Protein AF-A0A7W0U7D9-F1 (afdb_monomer)

pLDDT: mean 80.06, std 26.25, range [23.62, 98.19]

Structure (mmCIF, N/CA/C/O backbone):
data_AF-A0A7W0U7D9-F1
#
_entry.id   AF-A0A7W0U7D9-F1
#
loop_
_atom_site.group_PDB
_atom_site.id
_atom_site.type_symbol
_atom_site.label_atom_id
_atom_site.label_alt_id
_atom_site.label_comp_id
_atom_site.label_asym_id
_atom_site.label_entity_id
_atom_site.label_seq_id
_atom_site.pdbx_PDB_ins_code
_atom_site.Cartn_x
_atom_site.Cartn_y
_atom_site.Cartn_z
_atom_site.occupancy
_atom_site.B_iso_or_equiv
_atom_site.auth_seq_id
_atom_site.auth_comp_id
_atom_site.auth_asym_id
_atom_site.auth_atom_id
_atom_site.pdbx_PDB_model_num
ATOM 1 N N . MET A 1 1 ? 21.669 3.952 -55.237 1.00 59.50 1 MET A N 1
ATOM 2 C CA . MET A 1 1 ? 22.138 3.080 -54.133 1.00 59.50 1 MET A CA 1
ATOM 3 C C . MET A 1 1 ? 23.006 3.835 -53.130 1.00 59.50 1 MET A C 1
ATOM 5 O O . MET A 1 1 ? 22.648 3.795 -51.963 1.00 59.50 1 MET A O 1
ATOM 9 N N . LEU A 1 2 ? 24.056 4.565 -53.545 1.00 63.31 2 LEU A N 1
ATOM 10 C CA . LEU A 1 2 ? 24.908 5.354 -52.629 1.00 63.31 2 LEU A CA 1
ATOM 11 C C . LEU A 1 2 ? 24.132 6.373 -51.773 1.00 63.31 2 LEU A C 1
ATOM 13 O O . LEU A 1 2 ? 24.237 6.327 -50.556 1.00 63.31 2 LEU A O 1
ATOM 17 N N . GLU A 1 3 ? 23.252 7.183 -52.368 1.00 68.69 3 GLU A N 1
ATOM 18 C CA . GLU A 1 3 ? 22.474 8.180 -51.605 1.00 68.69 3 GLU A CA 1
ATOM 19 C C . GLU A 1 3 ? 21.541 7.571 -50.538 1.00 68.69 3 GLU A C 1
ATOM 21 O O . GLU A 1 3 ? 21.299 8.178 -49.498 1.00 68.69 3 GLU A O 1
ATOM 26 N N . ALA A 1 4 ? 20.993 6.374 -50.780 1.00 68.88 4 ALA A N 1
ATOM 27 C CA . ALA A 1 4 ? 20.110 5.699 -49.825 1.00 68.88 4 ALA A CA 1
ATOM 28 C C . ALA A 1 4 ? 20.900 5.117 -48.643 1.00 68.88 4 ALA A C 1
ATOM 30 O O . ALA A 1 4 ? 20.444 5.189 -47.503 1.00 68.88 4 ALA A O 1
ATOM 31 N N . TRP A 1 5 ? 22.099 4.592 -48.913 1.00 68.75 5 TRP A N 1
ATOM 32 C CA . TRP A 1 5 ? 23.017 4.108 -47.886 1.00 68.75 5 TRP A CA 1
ATOM 33 C C . TRP A 1 5 ? 23.584 5.260 -47.049 1.00 68.75 5 TRP A C 1
ATOM 35 O O . TRP A 1 5 ? 23.565 5.175 -45.828 1.00 68.75 5 TRP A O 1
ATOM 45 N N . GLU A 1 6 ? 23.986 6.371 -47.672 1.00 69.56 6 GLU A N 1
ATOM 46 C CA . GLU A 1 6 ? 24.487 7.560 -46.966 1.00 69.56 6 GLU A CA 1
ATOM 47 C C . GLU A 1 6 ? 23.418 8.194 -46.069 1.00 69.56 6 GLU A C 1
ATOM 49 O O . GLU A 1 6 ? 23.704 8.550 -44.926 1.00 69.56 6 GLU A O 1
ATOM 54 N N . ARG A 1 7 ? 22.163 8.281 -46.537 1.00 70.94 7 ARG A N 1
ATOM 55 C CA . ARG A 1 7 ? 21.044 8.776 -45.716 1.00 70.94 7 ARG A CA 1
ATOM 56 C C . ARG A 1 7 ? 20.741 7.856 -44.537 1.00 70.94 7 ARG A C 1
ATOM 58 O O . ARG A 1 7 ? 20.525 8.349 -43.433 1.00 70.94 7 ARG A O 1
ATOM 65 N N . PHE A 1 8 ? 20.732 6.539 -44.753 1.00 75.44 8 PHE A N 1
ATOM 66 C CA . PHE A 1 8 ? 20.508 5.567 -43.682 1.00 75.44 8 PHE A CA 1
ATOM 67 C C . PHE A 1 8 ? 21.651 5.575 -42.663 1.00 75.44 8 PHE A C 1
ATOM 69 O O . PHE A 1 8 ? 21.404 5.651 -41.463 1.00 75.44 8 PHE A O 1
ATOM 76 N N . HIS A 1 9 ? 22.897 5.548 -43.133 1.00 76.50 9 HIS A N 1
ATOM 77 C CA . HIS A 1 9 ? 24.079 5.553 -42.282 1.00 76.50 9 HIS A CA 1
ATOM 78 C C . HIS A 1 9 ? 24.185 6.856 -41.482 1.00 76.50 9 HIS A C 1
ATOM 80 O O . HIS A 1 9 ? 24.406 6.815 -40.275 1.00 76.50 9 HIS A O 1
ATOM 86 N N . GLY A 1 10 ? 23.925 8.002 -42.119 1.00 75.81 10 GLY A N 1
ATOM 87 C CA . GLY A 1 10 ? 23.833 9.290 -41.437 1.00 75.81 10 GLY A CA 1
ATOM 88 C C . GLY A 1 10 ? 22.775 9.278 -40.333 1.00 75.81 10 GLY A C 1
ATOM 89 O O . GLY A 1 10 ? 23.092 9.604 -39.193 1.00 75.81 10 GLY A O 1
ATOM 90 N N . ALA A 1 11 ? 21.554 8.819 -40.636 1.00 80.38 11 ALA A N 1
ATOM 91 C CA . ALA A 1 11 ? 20.473 8.726 -39.654 1.00 80.38 11 ALA A CA 1
ATOM 92 C C . ALA A 1 11 ? 20.790 7.757 -38.502 1.00 80.38 11 ALA A C 1
ATOM 94 O O . ALA A 1 11 ? 20.481 8.064 -37.356 1.00 80.38 11 ALA A O 1
ATOM 95 N N . PHE A 1 12 ? 21.428 6.619 -38.786 1.00 87.38 12 PHE A N 1
ATOM 96 C CA . PHE A 1 12 ? 21.830 5.636 -37.779 1.00 87.38 12 PHE A CA 1
ATOM 97 C C . PHE A 1 12 ? 22.892 6.199 -36.825 1.00 87.38 12 PHE A C 1
ATOM 99 O O . PHE A 1 12 ? 22.750 6.097 -35.606 1.00 87.38 12 PHE A O 1
ATOM 106 N N . VAL A 1 13 ? 23.939 6.826 -37.369 1.00 84.06 13 VAL A N 1
ATOM 107 C CA . VAL A 1 13 ? 25.081 7.329 -36.590 1.00 84.06 13 VAL A CA 1
ATOM 108 C C . VAL A 1 13 ? 24.723 8.586 -35.799 1.00 84.06 13 VAL A C 1
ATOM 110 O O . VAL A 1 13 ? 25.148 8.718 -34.653 1.00 84.06 13 VAL A O 1
ATOM 113 N N . SER A 1 14 ? 23.943 9.504 -36.380 1.00 80.25 14 SER A N 1
ATOM 114 C CA . SER A 1 14 ? 23.602 10.780 -35.740 1.00 80.25 14 SER A CA 1
ATOM 115 C C . SER A 1 14 ? 22.332 10.735 -34.887 1.00 80.25 14 SER A C 1
ATOM 117 O O . SER A 1 14 ? 21.927 11.774 -34.361 1.00 80.25 14 SER A O 1
ATOM 119 N N . ALA A 1 15 ? 21.654 9.586 -34.784 1.00 86.50 15 ALA A N 1
ATOM 120 C CA . ALA A 1 15 ? 20.439 9.474 -33.986 1.00 86.50 15 ALA A CA 1
ATOM 121 C C . ALA A 1 15 ? 20.736 9.721 -32.494 1.00 86.50 15 ALA A C 1
ATOM 123 O O . ALA A 1 15 ? 21.652 9.112 -31.941 1.00 86.50 15 ALA A O 1
ATOM 124 N N . PRO A 1 16 ? 19.934 10.556 -31.806 1.00 85.69 16 PRO A N 1
ATOM 125 C CA . PRO A 1 16 ? 20.055 10.755 -30.361 1.00 85.69 16 PRO A CA 1
ATOM 126 C C . PRO A 1 16 ? 19.523 9.561 -29.550 1.00 85.69 16 PRO A C 1
ATOM 128 O O . PRO A 1 16 ? 19.732 9.490 -28.344 1.00 85.69 16 PRO A O 1
ATOM 131 N N . VAL A 1 17 ? 18.814 8.637 -30.205 1.00 93.19 17 VAL A N 1
ATOM 132 C CA . VAL A 1 17 ? 18.296 7.393 -29.629 1.00 93.19 17 VAL A CA 1
ATOM 133 C C . VAL A 1 17 ? 19.289 6.270 -29.917 1.00 93.19 17 VAL A C 1
ATOM 135 O O . VAL A 1 17 ? 19.885 6.226 -30.996 1.00 93.19 17 VAL A O 1
ATOM 138 N N . GLY A 1 18 ? 19.463 5.352 -28.966 1.00 96.38 18 GLY A N 1
ATOM 139 C CA . GLY A 1 18 ? 20.301 4.179 -29.171 1.00 96.38 18 GLY A CA 1
ATOM 140 C C . GLY A 1 18 ? 19.728 3.303 -30.279 1.00 96.38 18 GLY A C 1
ATOM 141 O O . GLY A 1 18 ? 18.552 2.965 -30.244 1.00 96.38 18 GLY A O 1
ATOM 142 N N . MET A 1 19 ? 20.532 2.940 -31.270 1.00 96.88 19 MET A N 1
ATOM 143 C CA . MET A 1 19 ? 20.114 2.069 -32.365 1.00 96.88 19 MET A CA 1
ATOM 144 C C . MET A 1 19 ? 21.071 0.896 -32.500 1.00 96.88 19 MET A C 1
ATOM 146 O O . MET A 1 19 ? 22.282 1.065 -32.357 1.00 96.88 19 MET A O 1
ATOM 150 N N . ALA A 1 20 ? 20.529 -0.276 -32.814 1.00 96.38 20 ALA A N 1
ATOM 151 C CA . ALA A 1 20 ? 21.312 -1.461 -33.123 1.00 96.38 20 ALA A CA 1
ATOM 152 C C . ALA A 1 20 ? 20.712 -2.264 -34.272 1.00 96.38 20 ALA A C 1
ATOM 154 O O . ALA A 1 20 ? 19.492 -2.345 -34.431 1.00 96.38 20 ALA A O 1
ATOM 155 N N . LEU A 1 21 ? 21.598 -2.907 -35.026 1.00 96.00 21 LEU A N 1
ATOM 156 C CA . LEU A 1 21 ? 21.260 -4.046 -35.866 1.00 96.00 21 LEU A CA 1
ATOM 157 C C . LEU A 1 21 ? 21.572 -5.310 -35.072 1.00 96.00 21 LEU A C 1
ATOM 159 O O . LEU A 1 21 ? 22.662 -5.423 -34.512 1.00 96.00 21 LEU A O 1
ATOM 163 N N . VAL A 1 22 ? 20.632 -6.247 -35.008 1.00 96.94 22 VAL A N 1
ATOM 164 C CA . VAL A 1 22 ? 20.761 -7.471 -34.206 1.00 96.94 22 VAL A CA 1
ATOM 165 C C . VAL A 1 22 ? 20.463 -8.684 -35.084 1.00 96.94 22 VAL A C 1
ATOM 167 O O . VAL A 1 22 ? 19.479 -8.695 -35.821 1.00 96.94 22 VAL A O 1
ATOM 170 N N . GLY A 1 23 ? 21.326 -9.695 -35.035 1.00 96.12 23 GLY A N 1
ATOM 171 C CA . GLY A 1 23 ? 21.154 -10.959 -35.742 1.00 96.12 23 GLY A CA 1
ATOM 172 C C . GLY A 1 23 ? 19.965 -11.760 -35.213 1.00 96.12 23 GLY A C 1
ATOM 173 O O . GLY A 1 23 ? 19.437 -11.494 -34.132 1.00 96.12 23 GLY A O 1
ATOM 174 N N . LEU A 1 24 ? 19.530 -12.768 -35.973 1.00 94.25 24 LEU A N 1
ATOM 175 C CA . LEU A 1 24 ? 18.417 -13.639 -35.565 1.00 94.25 24 LEU A CA 1
ATOM 176 C C . LEU A 1 24 ? 18.754 -14.518 -34.347 1.00 94.25 24 LEU A C 1
ATOM 178 O O . LEU A 1 24 ? 17.853 -15.003 -33.670 1.00 94.25 24 LEU A O 1
ATOM 182 N N . ASP A 1 25 ? 20.043 -14.693 -34.064 1.00 92.88 25 ASP A N 1
ATOM 183 C CA . ASP A 1 25 ? 20.588 -15.328 -32.861 1.00 92.88 25 ASP A CA 1
ATOM 184 C C . ASP A 1 25 ? 20.608 -14.389 -31.636 1.00 92.88 25 ASP A C 1
ATOM 186 O O . ASP 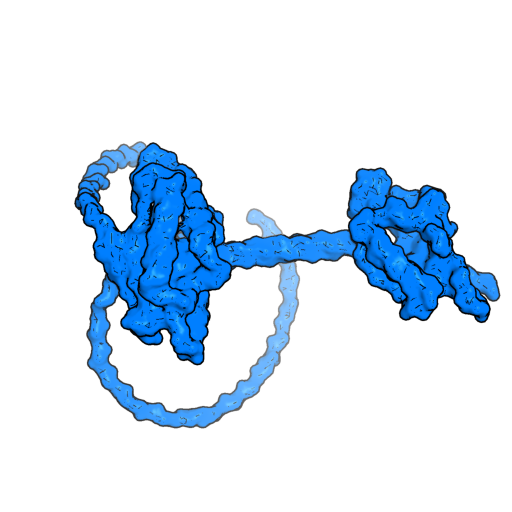A 1 25 ? 20.852 -14.823 -30.509 1.00 92.88 25 ASP A O 1
ATOM 190 N N . GLY A 1 26 ? 20.318 -13.101 -31.838 1.00 93.31 26 GLY A N 1
ATOM 191 C CA . GLY A 1 26 ? 20.349 -12.067 -30.811 1.00 93.31 26 GLY A CA 1
ATOM 192 C C . GLY A 1 26 ? 21.700 -11.369 -30.640 1.00 93.31 26 GLY A C 1
ATOM 193 O O . GLY A 1 26 ? 21.813 -10.512 -29.759 1.00 93.31 26 GLY A O 1
ATOM 194 N N . GLY A 1 27 ? 22.713 -11.703 -31.449 1.00 96.88 27 GLY A N 1
ATOM 195 C CA . GLY A 1 27 ? 24.012 -11.029 -31.444 1.00 96.88 27 GLY A CA 1
ATOM 196 C C . GLY A 1 27 ? 23.932 -9.624 -32.041 1.00 96.88 27 GLY A C 1
ATOM 197 O O . GLY A 1 27 ? 23.251 -9.410 -33.044 1.00 96.88 27 GLY A O 1
ATOM 198 N N . PHE A 1 28 ? 24.617 -8.643 -31.453 1.00 96.88 28 PHE A N 1
ATOM 199 C CA . PHE A 1 28 ? 24.667 -7.304 -32.050 1.00 96.88 28 PHE A CA 1
ATOM 200 C C . PHE A 1 28 ? 25.563 -7.314 -33.296 1.00 96.88 28 PHE A C 1
ATOM 202 O O . PHE A 1 28 ? 26.722 -7.708 -33.241 1.00 96.88 28 PHE A O 1
ATOM 209 N N . LEU A 1 29 ? 25.036 -6.843 -34.423 1.00 95.56 29 LEU A N 1
ATOM 210 C CA . LEU A 1 29 ? 25.780 -6.689 -35.676 1.00 95.56 29 LEU A CA 1
ATOM 211 C C . LEU A 1 29 ? 26.429 -5.305 -35.774 1.00 95.56 29 LEU A C 1
ATOM 213 O O . LEU A 1 29 ? 27.522 -5.167 -36.312 1.00 95.56 29 LEU A O 1
ATOM 217 N N . SER A 1 30 ? 25.748 -4.277 -35.265 1.00 94.69 30 SER A N 1
ATOM 218 C CA . SER A 1 30 ? 26.262 -2.909 -35.148 1.00 94.69 30 SER A CA 1
ATOM 219 C C . SER A 1 30 ? 25.434 -2.135 -34.128 1.00 94.69 30 SER A C 1
ATOM 221 O O . SER A 1 30 ? 24.256 -2.437 -33.921 1.00 94.69 30 SER A O 1
ATOM 223 N N . ALA A 1 31 ? 26.042 -1.130 -33.505 1.00 95.75 31 ALA A N 1
ATOM 224 C CA . ALA A 1 31 ? 25.404 -0.247 -32.542 1.00 95.75 31 ALA A CA 1
ATOM 225 C C . ALA A 1 31 ? 25.876 1.191 -32.764 1.00 95.75 31 ALA A C 1
ATOM 227 O O . ALA A 1 31 ? 27.066 1.444 -32.936 1.00 95.75 31 ALA A O 1
ATOM 228 N N . ASN A 1 32 ? 24.953 2.150 -32.732 1.00 95.81 32 ASN A N 1
ATOM 229 C CA . ASN A 1 32 ? 25.329 3.551 -32.869 1.00 95.81 32 ASN A CA 1
ATOM 230 C C . ASN A 1 32 ? 25.970 4.109 -31.585 1.00 95.81 32 ASN A C 1
ATOM 232 O O . ASN A 1 32 ? 25.945 3.500 -30.511 1.00 95.81 32 ASN A O 1
ATOM 236 N N . HIS A 1 33 ? 26.534 5.314 -31.687 1.00 94.62 33 HIS A N 1
ATOM 237 C CA . HIS A 1 33 ? 27.202 5.965 -30.561 1.00 94.62 33 HIS A CA 1
ATOM 238 C C . HIS A 1 33 ? 26.266 6.201 -29.364 1.00 94.62 33 HIS A C 1
ATOM 240 O O . HIS A 1 33 ? 26.685 6.025 -28.220 1.00 94.62 33 HIS A O 1
ATOM 246 N N . ALA A 1 34 ? 24.997 6.542 -29.612 1.00 95.62 34 ALA A N 1
ATOM 247 C CA . ALA A 1 34 ? 24.014 6.759 -28.553 1.00 95.62 34 ALA A CA 1
ATOM 248 C C . ALA A 1 34 ? 23.758 5.484 -27.733 1.00 95.62 34 ALA A C 1
ATOM 250 O O . ALA A 1 34 ? 23.684 5.554 -26.507 1.00 95.62 34 ALA A O 1
ATOM 251 N N . LEU A 1 35 ? 23.694 4.311 -28.375 1.00 96.44 35 LEU A N 1
ATOM 252 C CA . LEU A 1 35 ? 23.521 3.041 -27.671 1.00 96.44 35 LEU A CA 1
ATOM 253 C C . LEU A 1 35 ? 24.766 2.662 -26.862 1.00 96.44 35 LEU A C 1
ATOM 255 O O . LEU A 1 35 ? 24.651 2.231 -25.714 1.00 96.44 35 LEU A O 1
ATOM 259 N N . CYS A 1 36 ? 25.950 2.866 -27.439 1.00 95.50 36 CYS A N 1
ATOM 260 C CA . CYS A 1 36 ? 27.223 2.680 -26.747 1.00 95.50 36 CYS A CA 1
ATOM 261 C C . CYS A 1 36 ? 27.298 3.532 -25.468 1.00 95.50 36 CYS A C 1
ATOM 263 O O . CYS A 1 36 ? 27.612 3.023 -24.391 1.00 95.50 36 CYS A O 1
ATOM 265 N N . ALA A 1 37 ? 26.943 4.818 -25.569 1.00 94.62 37 ALA A N 1
ATOM 266 C CA . ALA A 1 37 ? 26.907 5.737 -24.435 1.00 94.62 37 ALA A CA 1
ATOM 267 C C . ALA A 1 37 ? 25.867 5.319 -23.381 1.00 94.62 37 ALA A C 1
ATOM 269 O O . ALA A 1 37 ? 26.173 5.305 -22.189 1.00 94.62 37 ALA A O 1
ATOM 270 N N . LEU A 1 38 ? 24.667 4.920 -23.817 1.00 94.88 38 LEU A N 1
ATOM 271 C CA . LEU A 1 38 ? 23.587 4.466 -22.939 1.00 94.88 38 LEU A CA 1
ATOM 272 C C . LEU A 1 38 ? 23.996 3.252 -22.093 1.00 94.88 38 LEU A C 1
ATOM 274 O O . LEU A 1 38 ? 23.758 3.221 -20.885 1.00 94.88 38 LEU A O 1
ATOM 278 N N . LEU A 1 39 ? 24.620 2.259 -22.729 1.00 95.62 39 LEU A N 1
ATOM 279 C CA . LEU A 1 39 ? 24.992 0.988 -22.102 1.00 95.62 39 LEU A CA 1
ATOM 280 C C . LEU A 1 39 ? 26.396 0.997 -21.483 1.00 95.62 39 LEU A C 1
ATOM 282 O O . LEU A 1 39 ? 26.787 0.013 -20.859 1.00 95.62 39 LEU A O 1
ATOM 286 N N . GLY A 1 40 ? 27.154 2.086 -21.639 1.00 95.06 40 GLY A N 1
ATOM 287 C CA . GLY A 1 40 ? 28.516 2.207 -21.117 1.00 95.06 40 GLY A CA 1
ATOM 288 C C . GLY A 1 40 ? 29.493 1.201 -21.732 1.00 95.06 40 GLY A C 1
ATOM 289 O O . GLY A 1 40 ? 30.393 0.729 -21.045 1.00 95.06 40 GLY A O 1
ATOM 290 N N . ARG A 1 41 ? 29.291 0.833 -23.002 1.00 95.69 41 ARG A N 1
ATOM 291 C CA . ARG A 1 41 ? 30.098 -0.157 -23.733 1.00 95.69 41 ARG A CA 1
ATOM 292 C C . ARG A 1 41 ? 30.516 0.401 -25.083 1.00 95.69 41 ARG A C 1
ATOM 294 O O . ARG A 1 41 ? 29.789 1.179 -25.691 1.00 95.69 41 ARG A O 1
ATOM 301 N N . SER A 1 42 ? 31.674 -0.016 -25.572 1.00 96.19 42 SER A N 1
ATOM 302 C CA . SER A 1 42 ? 32.080 0.243 -26.953 1.00 96.19 42 SER A CA 1
ATOM 303 C C . SER A 1 42 ? 31.278 -0.615 -27.937 1.00 96.19 42 SER A C 1
ATOM 305 O O . SER A 1 42 ? 30.797 -1.693 -27.587 1.00 96.19 42 SER A O 1
ATOM 307 N N . GLU A 1 43 ? 31.188 -0.182 -29.198 1.00 95.00 43 GLU A N 1
ATOM 308 C CA . GLU A 1 43 ? 30.528 -0.972 -30.249 1.00 95.00 43 GLU A CA 1
ATOM 309 C C . GLU A 1 43 ? 31.170 -2.360 -30.375 1.00 95.00 43 GLU A C 1
ATOM 311 O O . GLU A 1 43 ? 30.465 -3.361 -30.434 1.00 95.00 43 GLU A O 1
ATOM 316 N N . LYS A 1 44 ? 32.506 -2.434 -30.301 1.00 95.69 44 LYS A N 1
ATOM 317 C CA . LYS A 1 44 ? 33.249 -3.699 -30.353 1.00 95.69 44 LYS A CA 1
ATOM 318 C C . LYS A 1 44 ? 32.822 -4.666 -29.247 1.00 95.69 44 LYS A C 1
ATOM 320 O O . LYS A 1 44 ? 32.658 -5.855 -29.508 1.00 95.69 44 LYS A O 1
ATOM 325 N N . GLU A 1 45 ? 32.635 -4.172 -28.025 1.00 96.06 45 GLU A N 1
ATOM 326 C CA . GLU A 1 45 ? 32.137 -4.994 -26.919 1.00 96.06 45 GLU A CA 1
ATOM 327 C C . GLU A 1 45 ? 30.687 -5.414 -27.143 1.00 96.06 45 GLU A C 1
ATOM 329 O O . GLU A 1 45 ? 30.363 -6.570 -26.904 1.00 96.06 45 GLU A O 1
ATOM 334 N N . LEU A 1 46 ? 29.826 -4.514 -27.630 1.00 95.31 46 LEU A N 1
ATOM 335 C CA . LEU A 1 46 ? 28.433 -4.849 -27.926 1.00 95.31 46 LEU A CA 1
ATOM 336 C C . LEU A 1 46 ? 28.334 -5.932 -29.003 1.00 95.31 46 LEU A C 1
ATOM 338 O O . LEU A 1 46 ? 27.607 -6.897 -28.804 1.00 95.31 46 LEU A O 1
ATOM 342 N N . THR A 1 47 ? 29.113 -5.839 -30.085 1.00 95.81 47 THR A N 1
ATOM 343 C CA . THR A 1 47 ? 29.120 -6.839 -31.171 1.00 95.81 47 THR A CA 1
ATOM 344 C C . THR A 1 47 ? 29.638 -8.219 -30.757 1.00 95.81 47 THR A C 1
ATOM 346 O O . THR A 1 47 ? 29.419 -9.199 -31.461 1.00 95.81 47 THR A O 1
ATOM 349 N N . ALA A 1 48 ? 30.311 -8.318 -29.607 1.00 95.38 48 ALA A N 1
ATOM 350 C CA . ALA A 1 48 ? 30.737 -9.587 -29.018 1.00 95.38 48 ALA A CA 1
ATOM 351 C C . ALA A 1 48 ? 29.697 -10.177 -28.044 1.00 95.38 48 ALA A C 1
ATOM 353 O O . ALA A 1 48 ? 29.931 -11.233 -27.457 1.00 95.38 48 ALA A O 1
ATOM 354 N N . LEU A 1 49 ? 28.576 -9.485 -27.837 1.00 95.75 49 LEU A N 1
ATOM 355 C CA . LEU A 1 49 ? 27.526 -9.841 -26.894 1.00 95.75 49 LEU A CA 1
ATOM 356 C C . LEU A 1 49 ? 26.206 -10.087 -27.619 1.00 95.75 49 LEU A C 1
ATOM 358 O O . LEU A 1 49 ? 26.023 -9.774 -28.797 1.00 95.75 49 LEU A O 1
ATOM 362 N N . THR A 1 50 ? 25.255 -10.622 -26.865 1.00 96.44 50 THR A N 1
ATOM 363 C CA . THR A 1 50 ? 23.877 -10.791 -27.310 1.00 96.44 50 THR A CA 1
ATOM 364 C C . THR A 1 50 ? 22.937 -10.001 -26.409 1.00 96.44 50 THR A C 1
ATOM 366 O O . THR A 1 50 ? 23.253 -9.741 -25.240 1.00 96.44 50 THR A O 1
ATOM 369 N N . PHE A 1 51 ? 21.763 -9.611 -26.909 1.00 94.06 51 PHE A N 1
ATOM 370 C CA . PHE A 1 51 ? 20.818 -8.829 -26.101 1.00 94.06 51 PHE A CA 1
ATOM 371 C C . PHE A 1 51 ? 20.376 -9.572 -24.829 1.00 94.06 51 PHE A C 1
ATOM 373 O O . PHE A 1 51 ? 20.082 -8.928 -23.821 1.00 94.06 51 PHE A O 1
ATOM 380 N N . GLN A 1 52 ? 20.381 -10.911 -24.841 1.00 95.00 52 GLN A N 1
ATOM 381 C CA . GLN A 1 52 ? 20.024 -11.738 -23.688 1.00 95.00 52 GLN A CA 1
ATOM 382 C C . GLN A 1 52 ? 20.993 -11.531 -22.517 1.00 95.00 52 GLN A C 1
ATOM 384 O O . GLN A 1 52 ? 20.570 -11.553 -21.368 1.00 95.00 52 GLN A O 1
ATOM 389 N N . THR A 1 53 ? 22.276 -11.275 -22.798 1.00 94.50 53 THR A N 1
ATOM 390 C CA . THR A 1 53 ? 23.293 -11.021 -21.759 1.00 94.50 53 THR A CA 1
ATOM 391 C C . THR A 1 53 ? 23.187 -9.632 -21.132 1.00 94.50 53 THR A C 1
ATOM 393 O O . THR A 1 53 ? 23.632 -9.427 -20.006 1.00 94.50 53 THR A O 1
ATOM 396 N N . LEU A 1 54 ? 22.607 -8.6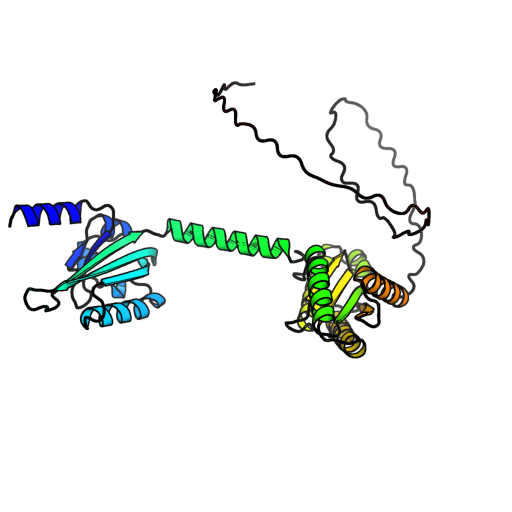71 -21.856 1.00 95.06 54 LEU A N 1
ATOM 397 C CA . LEU A 1 54 ? 22.439 -7.290 -21.399 1.00 95.06 54 LEU A CA 1
ATOM 398 C C . LEU A 1 54 ? 21.077 -7.049 -20.750 1.00 95.06 54 LEU A C 1
ATOM 400 O O . LEU A 1 54 ? 20.880 -6.014 -20.123 1.00 95.06 54 LEU A O 1
ATOM 404 N N . THR A 1 55 ? 20.133 -7.970 -20.918 1.00 95.56 55 THR A N 1
ATOM 405 C CA . THR A 1 55 ? 18.772 -7.846 -20.394 1.00 95.56 55 THR A CA 1
ATOM 406 C C . THR A 1 55 ? 18.701 -8.434 -18.989 1.00 95.56 55 THR A C 1
ATOM 408 O O . THR A 1 55 ? 19.238 -9.508 -18.730 1.00 95.56 55 THR A O 1
ATOM 411 N N . HIS A 1 56 ? 18.032 -7.736 -18.071 1.00 95.81 56 HIS A N 1
ATOM 412 C CA . HIS A 1 56 ? 17.794 -8.246 -16.723 1.00 95.81 56 HIS A CA 1
ATOM 413 C C . HIS A 1 56 ? 17.022 -9.578 -16.761 1.00 95.81 56 HIS A C 1
ATOM 415 O O . HIS A 1 56 ? 16.098 -9.743 -17.560 1.00 95.81 56 HIS A O 1
ATOM 421 N N . SER A 1 57 ? 17.362 -10.518 -15.872 1.00 94.19 57 SER A N 1
ATOM 422 C CA . SER A 1 57 ? 16.820 -11.889 -15.863 1.00 94.19 57 SER A CA 1
ATOM 423 C C . SER A 1 57 ? 15.292 -11.946 -15.878 1.00 94.19 57 SER A C 1
ATOM 425 O O . SER A 1 57 ? 14.708 -12.704 -16.649 1.00 94.19 57 SER A O 1
ATOM 427 N N . ASP A 1 58 ? 14.650 -11.118 -15.056 1.00 95.88 58 ASP A N 1
ATOM 428 C CA . ASP A 1 58 ? 13.187 -11.070 -14.940 1.00 95.88 58 ASP A CA 1
ATOM 429 C C . ASP A 1 58 ? 12.498 -10.598 -16.232 1.00 95.88 58 ASP A C 1
ATOM 431 O O . ASP A 1 58 ? 11.356 -10.972 -16.489 1.00 95.88 58 ASP A O 1
ATOM 435 N N . ASP A 1 59 ? 13.182 -9.788 -17.047 1.00 95.62 59 ASP A N 1
ATOM 436 C CA . ASP A 1 59 ? 12.608 -9.167 -18.246 1.00 95.62 59 ASP A CA 1
ATOM 437 C C . ASP A 1 59 ? 12.870 -10.023 -19.505 1.00 95.62 59 ASP A C 1
ATOM 439 O O . ASP A 1 59 ? 12.160 -9.911 -20.507 1.00 95.62 59 ASP A O 1
ATOM 443 N N . LEU A 1 60 ? 13.864 -10.921 -19.448 1.00 95.00 60 LEU A N 1
ATOM 444 C CA . LEU A 1 60 ? 14.328 -11.720 -20.585 1.00 95.00 60 LEU A CA 1
ATOM 445 C C . LEU A 1 60 ? 13.239 -12.638 -21.154 1.00 95.00 60 LEU A C 1
ATOM 447 O O . LEU A 1 60 ? 13.079 -12.743 -22.369 1.00 95.00 60 LEU A O 1
ATOM 451 N N . SER A 1 61 ? 12.478 -13.301 -20.283 1.00 95.69 61 SER A N 1
ATOM 452 C CA . SER A 1 61 ? 11.431 -14.242 -20.707 1.00 95.69 61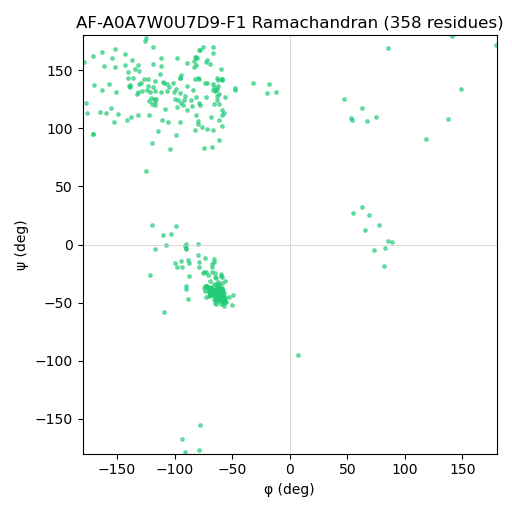 SER A CA 1
ATOM 453 C C . SER A 1 61 ? 10.331 -13.559 -21.529 1.00 95.69 61 SER A C 1
ATOM 455 O O . SER A 1 61 ? 9.899 -14.092 -22.553 1.00 95.69 61 SER A O 1
ATOM 457 N N . ALA A 1 62 ? 9.927 -12.352 -21.122 1.00 95.56 62 ALA A N 1
ATOM 458 C CA . ALA A 1 62 ? 8.912 -11.564 -21.807 1.00 95.56 62 ALA A CA 1
ATOM 459 C C . ALA A 1 62 ? 9.389 -11.104 -23.192 1.00 95.56 62 ALA A C 1
ATOM 461 O O . ALA A 1 62 ? 8.633 -11.168 -24.161 1.00 95.56 62 ALA A O 1
ATOM 462 N N . GLU A 1 63 ? 10.650 -10.687 -23.309 1.00 96.75 63 GLU A N 1
ATOM 463 C CA . GLU A 1 63 ? 11.221 -10.290 -24.595 1.00 96.75 63 GLU A CA 1
ATOM 464 C C . GLU A 1 63 ? 11.373 -11.471 -25.558 1.00 96.75 63 GLU A C 1
ATOM 466 O O . GLU A 1 63 ? 11.007 -11.349 -26.725 1.00 96.75 63 GLU A O 1
ATOM 471 N N . LEU A 1 64 ? 11.854 -12.627 -25.087 1.00 96.12 64 LEU A N 1
ATOM 472 C CA . LEU A 1 64 ? 12.003 -13.820 -25.929 1.00 96.12 64 LEU A CA 1
ATOM 473 C C . LEU A 1 64 ? 10.663 -14.266 -26.530 1.00 96.12 64 LEU A C 1
ATOM 475 O O . LEU A 1 64 ? 10.607 -14.614 -27.710 1.00 96.12 64 LEU A O 1
ATOM 479 N N . ALA A 1 65 ? 9.577 -14.181 -25.757 1.00 96.81 65 ALA A N 1
ATOM 480 C CA . ALA A 1 65 ? 8.235 -14.452 -26.262 1.00 96.81 65 ALA A CA 1
ATOM 481 C C . ALA A 1 65 ? 7.819 -13.466 -27.372 1.00 96.81 65 ALA A C 1
ATOM 483 O O . ALA A 1 65 ? 7.188 -13.865 -28.350 1.00 96.81 65 ALA A O 1
ATOM 484 N N . LEU A 1 66 ? 8.182 -12.183 -27.265 1.00 96.75 66 LEU A N 1
ATOM 485 C CA . LEU A 1 66 ? 7.915 -11.192 -28.316 1.00 96.75 66 LEU A CA 1
ATOM 486 C C . LEU A 1 66 ? 8.749 -11.458 -29.576 1.00 96.75 66 LEU A C 1
ATOM 488 O O . LEU A 1 66 ? 8.202 -11.419 -30.680 1.00 96.75 66 LEU A O 1
ATOM 492 N N . VAL A 1 67 ? 10.033 -11.789 -29.418 1.00 96.00 67 VAL A N 1
ATOM 493 C CA . VAL A 1 67 ? 10.931 -12.158 -30.525 1.00 96.00 67 VAL A CA 1
ATOM 494 C C . VAL A 1 67 ? 10.371 -13.347 -31.305 1.00 96.00 67 VAL A C 1
ATOM 496 O O . VAL A 1 67 ? 10.293 -13.294 -32.533 1.00 96.00 67 VAL A O 1
ATOM 499 N N . GLU A 1 68 ? 9.919 -14.395 -30.614 1.00 95.62 68 GLU A N 1
ATOM 500 C CA . GLU A 1 68 ? 9.350 -15.584 -31.254 1.00 95.62 68 GLU A CA 1
ATOM 501 C C . GLU A 1 68 ? 8.113 -15.246 -32.100 1.00 95.62 68 GLU A C 1
ATOM 503 O O . GLU A 1 68 ? 8.001 -15.683 -33.248 1.00 95.62 68 GLU A O 1
ATOM 508 N N . ARG A 1 69 ? 7.207 -14.417 -31.572 1.00 96.00 69 ARG A N 1
ATOM 509 C CA . ARG A 1 69 ? 5.999 -13.978 -32.289 1.00 96.00 69 ARG A CA 1
ATOM 510 C C . ARG A 1 69 ? 6.333 -13.167 -33.540 1.00 96.00 69 ARG A C 1
ATOM 512 O O . ARG A 1 69 ? 5.681 -13.326 -34.572 1.00 96.00 69 ARG A O 1
ATOM 519 N N . VAL A 1 70 ? 7.373 -12.335 -33.481 1.00 94.75 70 VAL A N 1
ATOM 520 C CA . VAL A 1 70 ? 7.830 -11.551 -34.639 1.00 94.75 70 VAL A CA 1
ATOM 521 C C . VAL A 1 70 ? 8.451 -12.451 -35.702 1.00 94.75 70 VAL A C 1
ATOM 523 O O . VAL A 1 70 ? 8.148 -12.317 -36.889 1.00 94.75 70 VAL A O 1
ATOM 526 N N . LEU A 1 71 ? 9.270 -13.424 -35.294 1.00 93.00 71 LEU A N 1
ATOM 527 C CA . LEU A 1 71 ? 9.863 -14.404 -36.205 1.00 93.00 71 LEU A CA 1
ATOM 528 C C . LEU A 1 71 ? 8.792 -15.239 -36.917 1.00 93.00 71 LEU A C 1
ATOM 530 O O . LEU A 1 71 ? 8.861 -15.390 -38.139 1.00 93.00 71 LEU A O 1
ATOM 534 N N . LYS A 1 72 ? 7.759 -15.685 -36.188 1.00 93.56 72 LYS A N 1
ATOM 535 C CA . LYS A 1 72 ? 6.589 -16.396 -36.739 1.00 93.56 72 LYS A CA 1
ATOM 536 C C . LYS A 1 72 ? 5.718 -15.541 -37.668 1.00 93.56 72 LYS A C 1
ATOM 538 O O . LYS A 1 72 ? 4.866 -16.084 -38.363 1.00 93.56 72 LYS A O 1
ATOM 543 N N . GLY A 1 73 ? 5.928 -14.223 -37.702 1.00 91.62 73 GLY A N 1
ATOM 544 C CA . GLY A 1 73 ? 5.124 -13.297 -38.500 1.00 91.62 73 GLY A CA 1
ATOM 545 C C . GLY A 1 73 ? 3.758 -12.983 -37.887 1.00 91.62 73 GLY A C 1
ATOM 546 O O . GLY A 1 73 ? 2.885 -12.475 -38.581 1.00 91.62 73 GLY A O 1
ATOM 547 N N . GLU A 1 74 ? 3.566 -13.268 -36.597 1.00 94.44 74 GLU A N 1
ATOM 548 C CA . GLU A 1 74 ? 2.368 -12.860 -35.853 1.00 94.44 74 GLU A CA 1
ATOM 549 C C . GLU A 1 74 ? 2.391 -11.360 -35.522 1.00 94.44 74 GLU A C 1
ATOM 551 O O . GLU A 1 74 ? 1.346 -10.753 -35.294 1.00 94.44 74 GLU A O 1
ATOM 556 N N . LEU A 1 75 ? 3.590 -10.771 -35.474 1.00 92.44 75 LEU A N 1
ATOM 557 C CA . LEU A 1 75 ? 3.848 -9.351 -35.251 1.00 92.44 75 LEU A CA 1
ATOM 558 C C . LEU A 1 75 ? 4.928 -8.866 -36.229 1.00 92.44 75 LEU A C 1
ATOM 560 O O . LEU A 1 75 ? 5.900 -9.571 -36.482 1.00 92.44 75 LEU A O 1
ATOM 564 N N . ASP A 1 76 ? 4.808 -7.635 -36.722 1.00 89.38 76 ASP A N 1
ATOM 565 C CA . ASP A 1 76 ? 5.863 -7.005 -37.538 1.00 89.38 76 ASP A CA 1
ATOM 566 C C . ASP A 1 76 ? 6.918 -6.283 -36.681 1.00 89.38 76 ASP A C 1
ATOM 568 O O . ASP A 1 76 ? 8.076 -6.117 -37.075 1.00 89.38 76 ASP A O 1
ATOM 572 N N . ARG A 1 77 ? 6.505 -5.833 -35.492 1.00 95.50 77 ARG A N 1
ATOM 573 C CA . ARG A 1 77 ? 7.320 -5.102 -34.519 1.00 95.50 77 ARG A CA 1
ATOM 574 C C . ARG A 1 77 ? 6.787 -5.301 -33.105 1.00 95.50 77 ARG A C 1
ATOM 576 O O . ARG A 1 77 ? 5.607 -5.611 -32.934 1.00 95.50 77 ARG A O 1
ATOM 583 N N . TYR A 1 78 ? 7.623 -5.044 -32.108 1.00 97.00 78 TYR A N 1
ATOM 584 C CA . TYR A 1 78 ? 7.212 -4.984 -30.708 1.00 97.00 78 TYR A CA 1
ATOM 585 C C . TYR A 1 78 ? 7.853 -3.809 -29.981 1.00 97.00 78 TYR A C 1
ATOM 587 O O . TYR A 1 78 ? 8.883 -3.281 -30.400 1.00 97.00 78 TYR A O 1
ATOM 595 N N . GLU A 1 79 ? 7.225 -3.428 -28.874 1.00 97.62 79 GLU A N 1
ATOM 596 C CA . GLU A 1 79 ? 7.728 -2.428 -27.946 1.00 97.62 79 GLU A CA 1
ATOM 597 C C . GLU A 1 79 ? 7.640 -2.980 -26.522 1.00 97.62 79 GLU A C 1
ATOM 599 O O . GLU A 1 79 ? 6.650 -3.629 -26.174 1.00 97.62 79 GLU A O 1
ATOM 604 N N . LEU A 1 80 ? 8.670 -2.744 -25.709 1.00 97.19 80 LEU A N 1
ATOM 605 C CA . LEU A 1 80 ? 8.627 -2.989 -24.271 1.00 97.19 80 LEU A CA 1
ATOM 606 C C . LEU A 1 80 ? 9.568 -2.060 -23.506 1.00 97.19 80 LEU A C 1
ATOM 608 O O . LEU A 1 80 ? 10.611 -1.637 -24.002 1.00 97.19 80 LEU A O 1
ATOM 612 N N . GLU A 1 81 ? 9.219 -1.805 -22.253 1.00 97.81 81 GLU A N 1
ATOM 613 C CA . GLU A 1 81 ? 10.113 -1.192 -21.279 1.00 97.81 81 GLU A CA 1
ATOM 614 C C . GLU A 1 81 ? 10.851 -2.301 -20.533 1.00 97.81 81 GLU A C 1
ATOM 616 O O . GLU A 1 81 ? 10.214 -3.181 -19.953 1.00 97.81 81 GLU A O 1
ATOM 621 N N . LYS A 1 82 ? 12.184 -2.270 -20.536 1.00 97.00 82 LYS A N 1
ATOM 622 C CA . LYS A 1 82 ? 12.993 -3.280 -19.841 1.00 97.00 82 LYS A CA 1
ATOM 623 C C . LYS A 1 82 ? 14.244 -2.691 -19.209 1.00 97.00 82 LYS A C 1
ATOM 625 O O . LYS A 1 82 ? 14.678 -1.586 -19.552 1.00 97.00 82 LYS A O 1
ATOM 630 N N . ARG A 1 83 ? 14.838 -3.459 -18.299 1.00 98.06 83 ARG A N 1
ATOM 631 C CA . ARG A 1 83 ? 16.091 -3.125 -17.624 1.00 98.06 83 ARG A CA 1
ATOM 632 C C . ARG A 1 83 ? 17.284 -3.687 -18.393 1.00 98.06 83 ARG A C 1
ATOM 634 O O . ARG A 1 83 ? 17.349 -4.884 -18.680 1.00 98.06 83 ARG A O 1
ATOM 641 N N . TYR A 1 84 ? 18.240 -2.811 -18.677 1.00 96.94 84 TYR A N 1
ATOM 642 C CA . TYR A 1 84 ? 19.548 -3.141 -19.228 1.00 96.94 84 TYR A CA 1
ATOM 643 C C . TYR A 1 84 ? 20.609 -3.124 -18.129 1.00 96.94 84 TYR A C 1
ATOM 645 O O . TYR A 1 84 ? 20.615 -2.226 -17.288 1.00 96.94 84 TYR A O 1
ATOM 653 N N . LEU A 1 85 ? 21.518 -4.094 -18.168 1.00 96.25 85 LEU A N 1
ATOM 654 C CA . LEU A 1 85 ? 22.648 -4.226 -17.255 1.00 96.25 85 LEU A CA 1
ATOM 655 C C . LEU A 1 85 ? 23.898 -3.575 -17.855 1.00 96.25 85 LEU A C 1
ATOM 657 O O . LEU A 1 85 ? 24.369 -3.955 -18.933 1.00 96.25 85 LEU A O 1
ATOM 661 N N . LYS A 1 86 ? 24.458 -2.607 -17.132 1.00 95.12 86 LYS A N 1
ATOM 662 C CA . LYS A 1 86 ? 25.747 -1.989 -17.455 1.00 95.12 86 LYS A CA 1
ATOM 663 C C . LYS A 1 86 ? 26.921 -2.848 -16.962 1.00 95.12 86 LYS A C 1
ATOM 665 O O . LYS A 1 86 ? 26.739 -3.697 -16.089 1.00 95.12 86 LYS A O 1
ATOM 670 N N . PRO A 1 87 ? 28.145 -2.640 -17.490 1.00 93.25 87 PRO A N 1
ATOM 671 C CA . PRO A 1 87 ? 29.342 -3.351 -17.029 1.00 93.25 87 PRO A CA 1
ATOM 672 C C . PRO A 1 87 ? 29.631 -3.208 -15.528 1.00 93.25 87 PRO A C 1
ATOM 674 O O . PRO A 1 87 ? 30.180 -4.124 -14.927 1.00 93.25 87 PRO A O 1
ATOM 677 N N . ASP A 1 88 ? 29.264 -2.073 -14.932 1.00 92.38 88 ASP A N 1
ATOM 678 C CA . ASP A 1 88 ? 29.422 -1.786 -13.500 1.00 92.38 88 ASP A CA 1
ATOM 679 C C . ASP A 1 88 ? 28.329 -2.427 -12.621 1.00 92.38 88 ASP A C 1
ATOM 681 O O . ASP A 1 88 ? 28.334 -2.255 -11.404 1.00 92.38 88 ASP A O 1
ATOM 685 N N . GLY A 1 89 ? 27.392 -3.165 -13.227 1.00 89.88 89 GLY A N 1
ATOM 686 C CA . GLY A 1 89 ? 26.251 -3.788 -12.558 1.00 89.88 89 GLY A CA 1
ATOM 687 C C . GLY A 1 89 ? 25.058 -2.854 -12.340 1.00 89.88 89 GLY A C 1
ATOM 688 O O . GLY A 1 89 ? 24.022 -3.309 -11.856 1.00 89.88 89 GLY A O 1
ATOM 689 N N . SER A 1 90 ? 25.162 -1.570 -12.701 1.00 93.50 90 SER A N 1
ATOM 690 C CA . SER A 1 90 ? 24.034 -0.641 -12.619 1.00 93.50 90 SER A CA 1
ATOM 691 C C . SER A 1 90 ? 22.977 -0.935 -13.689 1.00 93.50 90 SER A C 1
ATOM 693 O O . SER A 1 90 ? 23.236 -1.584 -14.708 1.00 93.50 90 SER A O 1
ATOM 695 N N . ILE A 1 91 ? 21.754 -0.466 -13.438 1.00 95.12 91 ILE A N 1
ATOM 696 C CA . ILE A 1 91 ? 20.601 -0.690 -14.309 1.00 95.12 91 ILE A CA 1
ATOM 697 C C . ILE A 1 91 ? 20.250 0.600 -15.045 1.00 95.12 91 ILE A C 1
ATOM 699 O O . ILE A 1 91 ? 20.211 1.673 -14.447 1.00 95.12 91 ILE A O 1
ATOM 703 N N . VAL A 1 92 ? 19.925 0.473 -16.330 1.00 96.38 92 VAL A N 1
ATOM 704 C CA . VAL A 1 92 ? 19.278 1.521 -17.128 1.00 96.38 92 VAL A CA 1
ATOM 705 C C . VAL A 1 92 ? 17.932 1.023 -17.614 1.00 96.38 92 VAL A C 1
ATOM 707 O O . VAL A 1 92 ? 17.819 -0.101 -18.103 1.00 96.38 92 VAL A O 1
ATOM 710 N N . TRP A 1 93 ? 16.907 1.862 -17.517 1.00 97.75 93 TRP A N 1
ATOM 711 C CA . TRP A 1 93 ? 15.621 1.566 -18.132 1.00 97.75 93 TRP A CA 1
ATOM 712 C C . TRP A 1 93 ? 15.616 2.021 -19.583 1.00 97.75 93 TRP A C 1
ATOM 714 O O . TRP A 1 93 ? 15.829 3.198 -19.870 1.00 97.75 93 TRP A O 1
ATOM 724 N N . GLY A 1 94 ? 15.326 1.097 -20.496 1.00 97.00 94 GLY A N 1
ATOM 725 C CA . GLY A 1 94 ? 15.171 1.409 -21.908 1.00 97.00 94 GLY A CA 1
ATOM 726 C C . GLY A 1 94 ? 13.761 1.113 -22.401 1.00 97.00 94 GLY A C 1
ATOM 727 O O . GLY A 1 94 ? 13.238 0.022 -22.171 1.00 97.00 94 GLY A O 1
ATOM 728 N N . LEU A 1 95 ? 13.173 2.069 -23.117 1.00 97.69 95 LEU A N 1
ATOM 729 C CA . LEU A 1 95 ? 12.052 1.809 -24.013 1.00 97.69 95 LEU A CA 1
ATOM 730 C C . LEU A 1 95 ? 12.627 1.239 -25.309 1.00 97.69 95 LEU A C 1
ATOM 732 O O . LEU A 1 95 ? 13.273 1.956 -26.075 1.00 97.69 95 LEU A O 1
ATOM 736 N N . LEU A 1 96 ? 12.447 -0.063 -25.497 1.00 97.88 96 LEU A N 1
ATOM 737 C CA . LEU A 1 96 ? 12.928 -0.810 -26.646 1.00 97.88 96 LEU A CA 1
ATOM 738 C C . LEU A 1 96 ? 11.806 -0.948 -27.675 1.00 97.88 96 LEU A C 1
ATOM 740 O O . LEU A 1 96 ? 10.763 -1.513 -27.366 1.00 97.88 96 LEU A O 1
ATOM 744 N N . CYS A 1 97 ? 12.062 -0.516 -28.906 1.00 97.75 97 CYS A N 1
ATOM 745 C CA . CYS A 1 97 ? 11.237 -0.800 -30.075 1.00 97.75 97 CYS A CA 1
ATOM 746 C C . CYS A 1 97 ? 12.049 -1.632 -31.071 1.00 97.75 97 CYS A C 1
ATOM 748 O O . CYS A 1 97 ? 13.147 -1.236 -31.464 1.00 97.75 97 CYS A O 1
ATOM 750 N N . VAL A 1 98 ? 11.524 -2.789 -31.468 1.00 97.25 98 VAL A N 1
ATOM 751 C CA . VAL A 1 98 ? 12.199 -3.719 -32.380 1.00 97.25 98 VAL A CA 1
ATOM 752 C C . VAL A 1 98 ? 11.321 -4.002 -33.579 1.00 97.25 98 VAL A C 1
ATOM 754 O O . VAL A 1 98 ? 10.144 -4.324 -33.442 1.00 97.25 98 VAL A O 1
ATOM 757 N N . SER A 1 99 ? 11.923 -3.932 -34.761 1.00 96.44 99 SER A N 1
ATOM 758 C CA . SER A 1 99 ? 11.307 -4.333 -36.025 1.00 96.44 99 SER A CA 1
ATOM 759 C C . SER A 1 99 ? 12.162 -5.388 -36.714 1.00 96.44 99 SER A C 1
ATOM 761 O O . SER A 1 99 ? 13.391 -5.328 -36.657 1.00 96.44 99 SER A O 1
ATOM 763 N N . LEU A 1 100 ? 11.520 -6.366 -37.349 1.00 95.62 100 LEU A N 1
ATOM 764 C CA . LEU A 1 100 ? 12.211 -7.397 -38.119 1.00 95.62 100 LEU A CA 1
ATOM 765 C C . LEU A 1 100 ? 12.302 -6.976 -39.584 1.00 95.62 100 LEU A C 1
ATOM 767 O O . LEU A 1 100 ? 11.288 -6.795 -40.258 1.00 95.62 100 LEU A O 1
ATOM 771 N N . VAL A 1 101 ? 13.526 -6.857 -40.088 1.00 93.50 101 VAL A N 1
ATOM 772 C CA . VAL A 1 101 ? 13.787 -6.635 -41.507 1.00 93.50 101 VAL A CA 1
ATOM 773 C C . VAL A 1 101 ? 13.719 -7.974 -42.225 1.00 93.50 101 VAL A C 1
ATOM 775 O O . VAL A 1 101 ? 14.390 -8.939 -41.846 1.00 93.50 101 VAL A O 1
ATOM 778 N N . ARG A 1 102 ? 12.898 -8.020 -43.275 1.00 91.44 102 ARG A N 1
ATOM 779 C CA . ARG A 1 102 ? 12.720 -9.187 -44.138 1.00 91.44 102 ARG A CA 1
ATOM 780 C C . ARG A 1 102 ? 13.258 -8.904 -45.536 1.00 91.44 102 ARG A C 1
ATOM 782 O O . ARG A 1 102 ? 13.197 -7.764 -45.998 1.00 91.44 102 ARG A O 1
ATOM 789 N N . GLY A 1 103 ? 13.785 -9.935 -46.184 1.00 89.50 103 GLY A N 1
ATOM 790 C CA . GLY A 1 103 ? 14.255 -9.864 -47.559 1.00 89.50 103 GLY A CA 1
ATOM 791 C C . GLY A 1 103 ? 13.116 -9.932 -48.586 1.00 89.50 103 GLY A C 1
ATOM 792 O O . GLY A 1 103 ? 11.934 -9.942 -48.218 1.00 89.50 103 GLY A O 1
ATOM 793 N N . PRO A 1 104 ? 13.452 -9.938 -49.888 1.00 86.75 104 PRO A N 1
ATOM 794 C CA . PRO A 1 104 ? 12.479 -9.925 -50.981 1.00 86.75 104 PRO A CA 1
ATOM 795 C C . PRO A 1 104 ? 11.507 -11.114 -50.968 1.00 86.75 104 PRO A C 1
ATOM 797 O O . PRO A 1 104 ? 10.374 -10.972 -51.424 1.00 86.75 104 PRO A O 1
ATOM 800 N N . GLU A 1 105 ? 11.917 -12.259 -50.417 1.00 88.81 105 GLU A N 1
ATOM 801 C CA . GLU A 1 105 ? 11.122 -13.489 -50.326 1.00 88.81 105 GLU A CA 1
ATOM 802 C C . GLU A 1 105 ? 10.460 -13.660 -48.942 1.00 88.81 105 GLU A C 1
ATOM 804 O O . GLU A 1 105 ? 9.947 -14.729 -48.612 1.00 88.81 105 GLU A O 1
ATOM 809 N N . ARG A 1 106 ? 10.400 -12.580 -48.141 1.00 84.62 106 ARG A N 1
ATOM 810 C CA . ARG A 1 106 ? 9.880 -12.521 -46.755 1.00 84.62 106 ARG A CA 1
ATOM 811 C C . ARG A 1 106 ? 10.682 -13.315 -45.719 1.00 84.62 106 ARG A C 1
ATOM 813 O O . ARG A 1 106 ? 10.244 -13.455 -44.569 1.00 84.62 106 ARG A O 1
ATOM 820 N N . GLU A 1 107 ? 11.873 -13.761 -46.077 1.00 90.25 107 GLU A N 1
ATOM 821 C CA . GLU A 1 107 ? 12.826 -14.379 -45.172 1.00 90.25 107 GLU A CA 1
ATOM 822 C C . GLU A 1 107 ? 13.323 -13.367 -44.119 1.00 90.25 107 GLU A C 1
ATOM 824 O O . GLU A 1 107 ? 13.591 -12.211 -44.455 1.00 90.25 107 GLU A O 1
ATOM 829 N N . PRO A 1 108 ? 13.411 -13.741 -42.829 1.00 91.81 108 PRO A N 1
ATOM 830 C CA . PRO A 1 108 ? 13.962 -12.868 -41.796 1.00 91.81 108 PRO A CA 1
ATOM 831 C C . PRO A 1 108 ? 15.464 -12.648 -42.030 1.00 91.81 108 PRO A C 1
ATOM 833 O O . PRO A 1 108 ? 16.196 -13.607 -42.254 1.00 91.81 108 PRO A O 1
ATOM 836 N N . VAL A 1 109 ? 15.927 -11.396 -41.958 1.00 93.56 109 VAL A N 1
ATOM 837 C CA . VAL A 1 109 ? 17.344 -11.044 -42.173 1.00 93.56 109 VAL A CA 1
ATOM 838 C C . VAL A 1 109 ? 18.003 -10.622 -40.864 1.00 93.56 109 VAL A C 1
ATOM 840 O O . VAL A 1 109 ? 18.996 -11.208 -40.449 1.00 93.56 109 VAL A O 1
ATOM 843 N N . HIS A 1 110 ? 17.465 -9.590 -40.215 1.00 94.50 110 HIS A N 1
ATOM 844 C CA . HIS A 1 110 ? 17.974 -9.053 -38.953 1.00 94.50 110 HIS A CA 1
ATOM 845 C C . HIS A 1 110 ? 16.908 -8.183 -38.283 1.00 94.50 110 HIS A C 1
ATOM 847 O O . HIS A 1 110 ? 15.936 -7.764 -38.914 1.00 94.50 110 HIS A O 1
ATOM 853 N N . PHE A 1 111 ? 17.107 -7.871 -37.012 1.00 95.88 111 PHE A N 1
ATOM 854 C CA . PHE A 1 111 ? 16.296 -6.915 -36.278 1.00 95.88 111 PHE A CA 1
ATOM 855 C C . PHE A 1 111 ? 16.930 -5.524 -36.293 1.00 95.88 111 PHE A C 1
ATOM 857 O O . PHE A 1 111 ? 18.150 -5.382 -36.215 1.00 95.88 111 PHE A O 1
ATOM 864 N N . VAL A 1 112 ? 16.087 -4.497 -36.322 1.00 95.31 112 VAL A N 1
ATOM 865 C CA . VAL A 1 112 ? 16.461 -3.112 -36.024 1.00 95.31 112 VAL A CA 1
ATOM 866 C C . VAL A 1 112 ? 15.857 -2.758 -34.675 1.00 95.31 112 VAL A C 1
ATOM 868 O O . VAL A 1 112 ? 14.631 -2.740 -34.534 1.00 95.31 112 VAL A O 1
ATOM 871 N N . ALA A 1 113 ? 16.719 -2.482 -33.701 1.00 96.81 113 ALA A N 1
ATOM 872 C CA . ALA A 1 113 ? 16.352 -2.086 -32.351 1.00 96.81 113 ALA A CA 1
ATOM 873 C C . ALA A 1 113 ? 16.587 -0.586 -32.151 1.00 96.81 113 ALA A C 1
ATOM 875 O O . ALA A 1 113 ? 17.632 -0.059 -32.531 1.00 96.81 113 ALA A O 1
ATOM 876 N N . GLN A 1 114 ? 15.626 0.087 -31.529 1.00 96.88 114 GLN A N 1
ATOM 877 C CA . GLN A 1 114 ? 15.722 1.467 -31.064 1.00 96.88 114 GLN A CA 1
ATOM 878 C C . GLN A 1 114 ? 15.485 1.490 -29.558 1.00 96.88 114 GLN A C 1
ATOM 880 O O . GLN A 1 114 ? 14.538 0.876 -29.075 1.00 96.88 114 GLN A O 1
ATOM 885 N N . ILE A 1 115 ? 16.359 2.164 -28.820 1.00 97.50 115 ILE A N 1
ATOM 886 C CA . ILE A 1 115 ? 16.417 2.130 -27.363 1.00 97.50 115 ILE A CA 1
ATOM 887 C C . ILE A 1 115 ? 16.508 3.561 -26.856 1.00 97.50 115 ILE A C 1
ATOM 889 O O . ILE A 1 115 ? 17.521 4.244 -27.034 1.00 97.50 115 ILE A O 1
ATOM 893 N N . GLN A 1 116 ? 15.439 4.009 -26.211 1.00 96.62 116 GLN A N 1
ATOM 894 C CA . GLN A 1 116 ? 15.390 5.304 -25.547 1.00 96.62 116 GLN A CA 1
ATOM 895 C C . GLN A 1 116 ? 15.602 5.129 -24.045 1.00 96.62 116 GLN A C 1
ATOM 897 O O . GLN A 1 116 ? 14.922 4.316 -23.423 1.00 96.62 116 GLN A O 1
ATOM 902 N N . ASP A 1 117 ? 16.501 5.922 -23.459 1.00 96.12 117 ASP A N 1
ATOM 903 C CA . ASP A 1 117 ? 16.641 5.996 -22.005 1.00 96.12 117 ASP A CA 1
ATOM 904 C C . ASP A 1 117 ? 15.375 6.592 -21.385 1.00 96.12 117 ASP A C 1
ATOM 906 O O . ASP A 1 117 ? 14.979 7.718 -21.696 1.00 96.12 117 ASP A O 1
ATOM 910 N N . ILE A 1 118 ? 14.741 5.829 -20.504 1.00 96.56 118 ILE A N 1
ATOM 911 C CA . ILE A 1 118 ? 13.569 6.258 -19.741 1.00 96.56 118 ILE A CA 1
ATOM 912 C C . ILE A 1 118 ? 13.840 6.216 -18.232 1.00 96.56 118 ILE A C 1
ATOM 914 O O . ILE A 1 118 ? 12.893 6.261 -17.449 1.00 96.56 118 ILE A O 1
ATOM 918 N N . SER A 1 119 ? 15.107 6.152 -17.810 1.00 93.75 119 SER A N 1
ATOM 919 C CA . SER A 1 119 ? 15.499 6.046 -16.397 1.00 93.75 119 SER A CA 1
ATOM 920 C C . SER A 1 119 ? 14.973 7.225 -15.580 1.00 93.75 119 SER A C 1
ATOM 922 O O . SER A 1 119 ? 14.275 7.012 -14.595 1.00 93.75 119 SER A O 1
ATOM 924 N N . VAL A 1 120 ? 15.150 8.460 -16.066 1.00 94.44 120 VAL A N 1
ATOM 925 C CA . VAL A 1 120 ? 14.617 9.674 -15.413 1.00 94.44 120 VAL 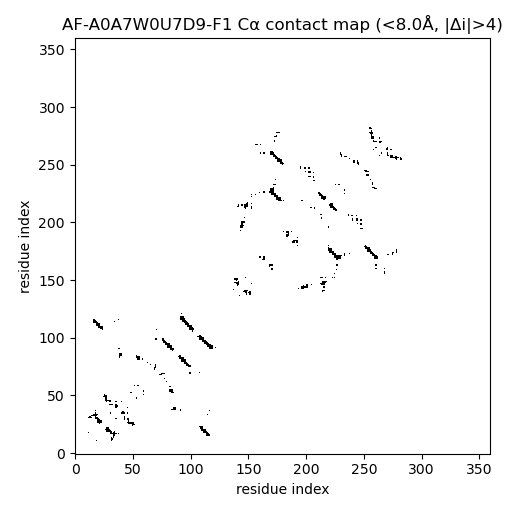A CA 1
ATOM 926 C C . VAL A 1 120 ? 13.091 9.627 -15.275 1.00 94.44 120 VAL A C 1
ATOM 928 O O . VAL A 1 120 ? 12.539 10.001 -14.242 1.00 94.44 120 VAL A O 1
ATOM 931 N N . ARG A 1 121 ? 12.385 9.135 -16.304 1.00 95.69 121 ARG A N 1
ATOM 932 C CA . ARG A 1 121 ? 10.924 8.973 -16.248 1.00 95.69 121 ARG A CA 1
ATOM 933 C C . ARG A 1 121 ? 10.531 7.937 -15.195 1.00 95.69 121 ARG A C 1
ATOM 935 O O . ARG A 1 121 ? 9.609 8.183 -14.426 1.00 95.69 121 ARG A O 1
ATOM 942 N N . LYS A 1 122 ? 11.235 6.805 -15.141 1.00 93.44 122 LYS A N 1
ATOM 943 C CA . LYS A 1 122 ? 10.979 5.738 -14.168 1.00 93.44 122 LYS A CA 1
ATOM 944 C C . LYS A 1 122 ? 11.269 6.162 -12.735 1.00 93.44 122 LYS A C 1
ATOM 946 O O . LYS A 1 122 ? 10.492 5.823 -11.848 1.00 93.44 122 LYS A O 1
ATOM 951 N N . GLU A 1 123 ? 12.329 6.927 -12.511 1.00 92.88 123 GLU A N 1
ATOM 952 C CA . GLU A 1 123 ? 12.639 7.513 -11.206 1.00 92.88 123 GLU A CA 1
ATOM 953 C C . GLU A 1 123 ? 11.525 8.462 -10.754 1.00 92.88 123 GLU A C 1
ATOM 955 O O . GLU A 1 123 ? 10.987 8.292 -9.660 1.00 92.88 123 GLU A O 1
ATOM 960 N N . ALA A 1 124 ? 11.082 9.372 -11.626 1.00 93.00 124 ALA A N 1
ATOM 961 C CA . ALA A 1 124 ? 9.981 10.286 -11.323 1.00 93.00 124 ALA A CA 1
ATOM 962 C C . ALA A 1 124 ? 8.650 9.553 -11.054 1.00 93.00 124 ALA A C 1
ATOM 964 O O . ALA A 1 124 ? 7.927 9.903 -10.121 1.00 93.00 124 ALA A O 1
ATOM 965 N N . GLU A 1 125 ? 8.324 8.513 -11.834 1.00 92.94 125 GLU A N 1
ATOM 966 C CA . GLU A 1 125 ? 7.147 7.658 -11.606 1.00 92.94 125 GLU A CA 1
ATOM 967 C C . GLU A 1 125 ? 7.210 6.973 -10.226 1.00 92.94 125 GLU A C 1
ATOM 969 O O . GLU A 1 125 ? 6.212 6.929 -9.501 1.00 92.94 125 GLU A O 1
ATOM 974 N N . GLN A 1 126 ? 8.382 6.465 -9.833 1.00 92.00 126 GLN A N 1
ATOM 975 C CA . GLN A 1 126 ? 8.581 5.826 -8.530 1.00 92.00 126 GLN A CA 1
ATOM 976 C C . GLN A 1 126 ? 8.499 6.821 -7.371 1.00 92.00 126 GLN A C 1
ATOM 978 O O . GLN A 1 126 ? 7.875 6.513 -6.355 1.00 92.00 126 GLN A O 1
ATOM 983 N N . GLU A 1 127 ? 9.101 8.002 -7.504 1.00 92.94 127 GLU A N 1
ATOM 984 C CA . GLU A 1 127 ? 9.009 9.057 -6.494 1.00 92.94 127 GLU A CA 1
ATOM 985 C C . GLU A 1 127 ? 7.568 9.517 -6.305 1.00 92.94 127 GLU A C 1
ATOM 987 O O . GLU A 1 127 ? 7.081 9.557 -5.175 1.00 92.94 127 GLU A O 1
ATOM 992 N N . LEU A 1 128 ? 6.849 9.783 -7.399 1.00 93.94 128 LEU A N 1
ATOM 993 C CA . LEU A 1 128 ? 5.445 10.178 -7.340 1.00 93.94 128 LEU A CA 1
ATOM 994 C C . LEU A 1 128 ? 4.593 9.112 -6.646 1.00 93.94 128 LEU A C 1
ATOM 996 O O . LEU A 1 128 ? 3.743 9.448 -5.820 1.00 93.94 128 LEU A O 1
ATOM 1000 N N . ARG A 1 129 ? 4.843 7.830 -6.935 1.00 89.62 129 ARG A N 1
ATOM 1001 C CA . ARG A 1 129 ? 4.160 6.720 -6.266 1.00 89.62 129 ARG A CA 1
ATOM 1002 C C . ARG A 1 129 ? 4.442 6.705 -4.766 1.00 89.62 129 ARG A C 1
ATOM 1004 O O . ARG A 1 129 ? 3.497 6.663 -3.988 1.00 89.62 129 ARG A O 1
ATOM 1011 N N . ARG A 1 130 ? 5.709 6.827 -4.354 1.00 90.00 130 ARG A N 1
ATOM 1012 C CA . ARG A 1 130 ? 6.087 6.899 -2.930 1.00 90.00 130 ARG A CA 1
ATOM 1013 C C . ARG A 1 130 ? 5.421 8.077 -2.224 1.00 90.00 130 ARG A C 1
ATOM 1015 O O . ARG A 1 130 ? 4.905 7.908 -1.125 1.00 90.00 130 ARG A O 1
ATOM 1022 N N . TYR A 1 131 ? 5.396 9.253 -2.853 1.00 89.31 131 TYR A N 1
ATOM 1023 C CA . TYR A 1 131 ? 4.707 10.417 -2.298 1.00 89.31 131 TYR A CA 1
ATOM 1024 C C . TYR A 1 131 ? 3.202 10.188 -2.180 1.00 89.31 131 TYR A C 1
ATOM 1026 O O . TYR A 1 131 ? 2.623 10.519 -1.151 1.00 89.31 131 TYR A O 1
ATOM 1034 N N . SER A 1 132 ? 2.568 9.608 -3.199 1.00 89.12 132 SER A N 1
ATOM 1035 C CA . SER A 1 132 ? 1.140 9.284 -3.167 1.00 89.12 132 SER A CA 1
ATOM 1036 C C . SER A 1 132 ? 0.807 8.284 -2.058 1.00 89.12 132 SER A C 1
ATOM 1038 O O . SER A 1 132 ? -0.153 8.493 -1.318 1.00 89.12 132 SER A O 1
ATOM 1040 N N . ASP A 1 133 ? 1.598 7.220 -1.922 1.00 86.06 133 ASP A N 1
ATOM 1041 C CA . ASP A 1 133 ? 1.408 6.198 -0.892 1.00 86.06 133 ASP A CA 1
ATOM 1042 C C . ASP A 1 133 ? 1.581 6.813 0.506 1.00 86.06 133 ASP A C 1
ATOM 1044 O O . ASP A 1 133 ? 0.698 6.682 1.353 1.00 86.06 133 ASP A O 1
ATOM 1048 N N . HIS A 1 134 ? 2.632 7.611 0.708 1.00 83.69 134 HIS A N 1
ATOM 1049 C CA . HIS A 1 134 ? 2.872 8.308 1.971 1.00 83.69 134 HIS A CA 1
ATOM 1050 C C . HIS A 1 134 ? 1.770 9.325 2.318 1.00 83.69 134 HIS A C 1
ATOM 1052 O O . HIS A 1 134 ? 1.330 9.422 3.464 1.00 83.69 134 HIS A O 1
ATOM 1058 N N . LEU A 1 135 ? 1.274 10.079 1.332 1.00 85.12 135 LEU A N 1
ATOM 1059 C CA . LEU A 1 135 ? 0.151 10.997 1.535 1.00 85.12 135 LEU A CA 1
ATOM 1060 C C . LEU A 1 135 ? -1.132 10.246 1.899 1.00 85.12 135 LEU A C 1
ATOM 1062 O O . LEU A 1 135 ? -1.885 10.721 2.748 1.00 85.12 135 LEU A O 1
ATOM 1066 N N . ASN A 1 136 ? -1.379 9.083 1.293 1.00 81.19 136 ASN A N 1
ATOM 1067 C CA . ASN A 1 136 ? -2.520 8.238 1.634 1.00 81.19 136 ASN A CA 1
ATOM 1068 C C . ASN A 1 136 ? -2.419 7.691 3.061 1.00 81.19 136 ASN A C 1
ATOM 1070 O O . ASN A 1 136 ? -3.414 7.723 3.787 1.00 81.19 136 ASN A O 1
ATOM 1074 N N . GLU A 1 137 ? -1.235 7.248 3.488 1.00 81.62 137 GLU A N 1
ATOM 1075 C CA . GLU A 1 137 ? -0.982 6.838 4.874 1.00 81.62 137 GLU A CA 1
ATOM 1076 C C . GLU A 1 137 ? -1.312 7.978 5.844 1.00 81.62 137 GLU A C 1
ATOM 1078 O O . GLU A 1 137 ? -2.154 7.811 6.722 1.00 81.62 137 GLU A O 1
ATOM 1083 N N . LEU A 1 138 ? -0.762 9.177 5.634 1.00 81.19 138 LEU A N 1
ATOM 1084 C CA . LEU A 1 138 ? -1.025 10.335 6.501 1.00 81.19 138 LEU A CA 1
ATOM 1085 C C . LEU A 1 138 ? -2.491 10.792 6.476 1.00 81.19 138 LEU A C 1
ATOM 1087 O O . LEU A 1 138 ? -3.031 11.262 7.479 1.00 81.19 138 LEU A O 1
ATOM 1091 N N . ALA A 1 139 ? -3.154 10.681 5.325 1.00 86.88 139 ALA A N 1
ATOM 1092 C CA . ALA A 1 139 ? -4.537 11.106 5.161 1.00 86.88 139 ALA A CA 1
ATOM 1093 C C . ALA A 1 139 ? -5.531 10.195 5.890 1.00 86.88 139 ALA A C 1
ATOM 1095 O O . ALA A 1 139 ? -6.628 10.661 6.234 1.00 86.88 139 ALA A O 1
ATOM 1096 N N . LEU A 1 140 ? -5.174 8.926 6.102 1.00 90.38 140 LEU A N 1
ATOM 1097 C CA . LEU A 1 140 ? -6.097 7.878 6.536 1.00 90.38 140 LEU A CA 1
ATOM 1098 C C . LEU A 1 140 ? -5.709 7.208 7.852 1.00 90.38 140 LEU A C 1
ATOM 1100 O O . LEU A 1 140 ? -6.595 6.712 8.542 1.00 90.38 140 LEU A O 1
ATOM 1104 N N . GLN A 1 141 ? -4.428 7.189 8.206 1.00 94.19 141 GLN A N 1
ATOM 1105 C CA . GLN A 1 141 ? -3.906 6.474 9.364 1.00 94.19 141 GLN A CA 1
ATOM 1106 C C . GLN A 1 141 ? -3.411 7.429 10.452 1.00 94.19 141 GLN A C 1
ATOM 1108 O O . GLN A 1 141 ? -3.066 8.585 10.202 1.00 94.19 141 GLN A O 1
ATOM 1113 N N . ASP A 1 142 ? -3.431 6.945 11.688 1.00 95.25 142 ASP A N 1
ATOM 1114 C CA . ASP A 1 142 ? -2.774 7.550 12.835 1.00 95.25 142 ASP A CA 1
ATOM 1115 C C . ASP A 1 142 ? -1.276 7.202 12.788 1.00 95.25 142 ASP A C 1
ATOM 1117 O O . ASP A 1 142 ? -0.934 6.018 12.806 1.00 95.25 142 ASP A O 1
ATOM 1121 N N . PRO A 1 143 ? -0.365 8.191 12.763 1.00 91.44 143 PRO A N 1
ATOM 1122 C CA . PRO A 1 143 ? 1.062 7.949 12.536 1.00 91.44 143 PRO A CA 1
ATOM 1123 C C . PRO A 1 143 ? 1.754 7.183 13.672 1.00 91.44 143 PRO A C 1
ATOM 1125 O O . PRO A 1 143 ? 2.859 6.680 13.487 1.00 91.44 143 PRO A O 1
ATOM 1128 N N . LEU A 1 144 ? 1.142 7.111 14.857 1.00 94.12 144 LEU A N 1
ATOM 1129 C CA . LEU A 1 144 ? 1.708 6.396 15.996 1.00 94.12 144 LEU A CA 1
ATOM 1130 C C . LEU A 1 144 ? 1.283 4.921 15.995 1.00 94.12 144 LEU A C 1
ATOM 1132 O O . LEU A 1 144 ? 2.134 4.050 16.152 1.00 94.12 144 LEU A O 1
ATOM 1136 N N . THR A 1 145 ? -0.005 4.634 15.798 1.00 95.12 145 THR A N 1
ATOM 1137 C CA . THR A 1 145 ? -0.551 3.268 15.912 1.00 95.12 145 THR A CA 1
ATOM 1138 C C . THR A 1 145 ? -0.704 2.527 14.583 1.00 95.12 145 THR A C 1
ATOM 1140 O O . THR A 1 145 ? -0.834 1.307 14.593 1.00 95.12 145 THR A O 1
ATOM 1143 N N . GLY A 1 146 ? -0.721 3.229 13.444 1.00 93.75 146 GLY A N 1
ATOM 1144 C CA . GLY A 1 146 ? -1.034 2.655 12.125 1.00 93.75 146 GLY A CA 1
ATOM 1145 C C . GLY A 1 146 ? -2.519 2.319 11.918 1.00 93.75 146 GLY A C 1
ATOM 1146 O O . GLY A 1 146 ? -2.921 1.941 10.817 1.00 93.75 146 GLY A O 1
ATOM 1147 N N . LEU A 1 147 ? -3.354 2.482 12.952 1.00 96.56 147 LEU A N 1
ATOM 1148 C CA . LEU A 1 147 ? -4.810 2.389 12.849 1.00 96.56 147 LEU A CA 1
ATOM 1149 C C . LEU A 1 147 ? -5.370 3.535 12.009 1.00 96.56 147 LEU A C 1
ATOM 1151 O O . LEU A 1 147 ? -4.673 4.502 11.719 1.00 96.56 147 LEU A O 1
ATOM 1155 N N . ARG A 1 148 ? -6.654 3.484 11.647 1.00 97.12 148 ARG A N 1
ATOM 1156 C CA . ARG A 1 148 ? -7.298 4.615 10.966 1.00 97.12 148 ARG A CA 1
ATOM 1157 C C . ARG A 1 148 ? -7.324 5.848 11.871 1.00 97.12 148 ARG A C 1
ATOM 1159 O O . ARG A 1 148 ? -7.482 5.740 13.085 1.00 97.12 148 ARG A O 1
ATOM 1166 N N . ASN A 1 149 ? -7.155 7.030 11.294 1.00 96.00 149 ASN A N 1
ATOM 1167 C CA . ASN A 1 149 ? -7.228 8.272 12.054 1.00 96.00 149 ASN A CA 1
ATOM 1168 C C . ASN A 1 149 ? -8.684 8.683 12.316 1.00 96.00 149 ASN A C 1
ATOM 1170 O O . ASN A 1 149 ? -9.626 8.190 11.692 1.00 96.00 149 ASN A O 1
ATOM 1174 N N . TYR A 1 150 ? -8.858 9.648 13.219 1.00 95.50 150 TYR A N 1
ATOM 1175 C CA . TYR A 1 150 ? -10.157 10.223 13.570 1.00 95.50 150 TYR A CA 1
ATOM 1176 C C . TYR A 1 150 ? -10.990 10.645 12.347 1.00 95.50 150 TYR A C 1
ATOM 1178 O O . TYR A 1 150 ? -12.188 10.371 12.279 1.00 95.50 150 TYR A O 1
ATOM 1186 N N . ARG A 1 151 ? -10.366 11.298 11.357 1.00 94.19 151 ARG A N 1
ATOM 1187 C CA . ARG A 1 151 ? -11.076 11.795 10.170 1.00 94.19 151 ARG A CA 1
ATOM 1188 C C . ARG A 1 151 ? -11.649 10.644 9.351 1.00 94.19 151 ARG A C 1
ATOM 1190 O O . ARG A 1 151 ? -12.808 10.704 8.943 1.00 94.19 151 ARG A O 1
ATOM 1197 N N . ASP A 1 152 ? -10.844 9.617 9.107 1.00 95.75 152 ASP A N 1
ATOM 1198 C CA . ASP A 1 152 ? -11.285 8.476 8.321 1.00 95.75 152 ASP A CA 1
ATOM 1199 C C . ASP A 1 152 ? -12.285 7.595 9.073 1.00 95.75 152 ASP A C 1
ATOM 1201 O O . ASP A 1 152 ? -13.255 7.164 8.460 1.00 95.75 152 ASP A O 1
ATOM 1205 N N . PHE A 1 153 ? -12.136 7.421 10.389 1.00 97.25 153 PHE A N 1
ATOM 1206 C CA . PHE A 1 153 ? -13.152 6.775 11.225 1.00 97.25 153 PHE A CA 1
ATOM 1207 C C . PHE A 1 153 ? -14.539 7.382 10.999 1.00 97.25 153 PHE A C 1
ATOM 1209 O O . PHE A 1 153 ? -15.494 6.669 10.690 1.00 97.25 153 PHE A O 1
ATOM 1216 N N . HIS A 1 154 ? -14.647 8.710 11.095 1.00 96.75 154 HIS A N 1
ATOM 1217 C CA . HIS A 1 154 ? -15.920 9.392 10.896 1.00 96.75 154 HIS A CA 1
ATOM 1218 C C . HIS A 1 154 ? -16.460 9.204 9.478 1.00 96.75 154 HIS A C 1
ATOM 1220 O O . HIS A 1 154 ? -17.653 8.940 9.336 1.00 96.75 154 HIS A O 1
ATOM 1226 N N . ALA A 1 155 ? -15.606 9.323 8.459 1.00 95.50 155 ALA A N 1
ATOM 1227 C CA . ALA A 1 155 ? -16.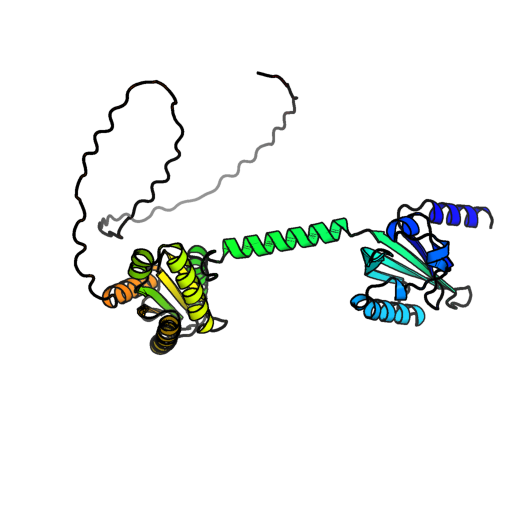009 9.165 7.064 1.00 95.50 155 ALA A CA 1
ATOM 1228 C C . ALA A 1 155 ? -16.416 7.720 6.730 1.00 95.50 155 ALA A C 1
ATOM 1230 O O . ALA A 1 155 ? -17.340 7.499 5.953 1.00 95.50 155 ALA A O 1
ATOM 1231 N N . ALA A 1 156 ? -15.737 6.727 7.302 1.00 95.19 156 ALA A N 1
ATOM 1232 C CA . ALA A 1 156 ? -16.077 5.323 7.131 1.00 95.19 156 ALA A CA 1
ATOM 1233 C C . ALA A 1 156 ? -17.386 4.972 7.832 1.00 95.19 156 ALA A C 1
ATOM 1235 O O . ALA A 1 156 ? -18.224 4.299 7.240 1.00 95.19 156 ALA A O 1
ATOM 1236 N N . LEU A 1 157 ? -17.604 5.495 9.039 1.00 96.62 157 LEU A N 1
ATOM 1237 C CA . LEU A 1 157 ? -18.862 5.310 9.747 1.00 96.62 157 LEU A CA 1
ATOM 1238 C C . LEU A 1 157 ? -20.055 5.872 8.955 1.00 96.62 157 LEU A C 1
ATOM 1240 O O . LEU A 1 157 ? -21.087 5.211 8.879 1.00 96.62 157 LEU A O 1
ATOM 1244 N N . ASP A 1 158 ? -19.910 7.039 8.316 1.00 96.50 158 ASP A N 1
ATOM 1245 C CA . ASP A 1 158 ? -20.953 7.585 7.430 1.00 96.50 158 ASP A CA 1
ATOM 1246 C C . ASP A 1 158 ? -21.283 6.611 6.287 1.00 96.50 158 ASP A C 1
ATOM 1248 O O . ASP A 1 158 ? -22.450 6.276 6.066 1.00 96.50 158 ASP A O 1
ATOM 1252 N N . ARG A 1 159 ? -20.250 6.094 5.603 1.00 95.62 159 ARG A N 1
ATOM 1253 C CA . ARG A 1 159 ? -20.409 5.134 4.497 1.00 95.62 159 ARG A CA 1
ATOM 1254 C C . ARG A 1 159 ? -21.111 3.849 4.940 1.00 95.62 159 ARG A C 1
ATOM 1256 O O . ARG A 1 159 ? -21.997 3.366 4.233 1.00 95.62 159 ARG A O 1
ATOM 1263 N N . GLU A 1 160 ? -20.739 3.304 6.096 1.00 96.06 160 GLU A N 1
ATOM 1264 C CA . GLU A 1 160 ? -21.316 2.054 6.602 1.00 96.06 160 GLU A CA 1
ATOM 1265 C C . GLU A 1 160 ? -22.755 2.232 7.098 1.00 96.06 160 GLU A C 1
ATOM 1267 O O . GLU A 1 160 ? -23.594 1.366 6.850 1.00 96.06 160 GLU A O 1
ATOM 1272 N N . ILE A 1 161 ? -23.099 3.376 7.703 1.00 95.25 161 ILE A N 1
ATOM 1273 C CA . ILE A 1 161 ? -24.493 3.696 8.054 1.00 95.25 161 ILE A CA 1
ATOM 1274 C C . ILE A 1 161 ? -25.355 3.784 6.789 1.00 95.25 161 ILE A C 1
ATOM 1276 O O . ILE A 1 161 ? -26.444 3.208 6.734 1.00 95.25 161 ILE A O 1
ATOM 1280 N N . GLU A 1 162 ? -24.880 4.465 5.743 1.00 94.75 162 GLU A N 1
ATOM 1281 C CA . GLU A 1 162 ? -25.605 4.548 4.472 1.00 94.75 162 GLU A CA 1
ATOM 1282 C C . GLU A 1 162 ? -25.779 3.180 3.806 1.00 94.75 162 GLU A C 1
ATOM 1284 O O . GLU A 1 162 ? -26.827 2.910 3.211 1.00 94.75 162 GLU A O 1
ATOM 1289 N N . ARG A 1 163 ? -24.767 2.311 3.887 1.00 94.12 163 ARG A N 1
ATOM 1290 C CA . ARG A 1 163 ? -24.836 0.934 3.385 1.00 94.12 163 ARG A CA 1
ATOM 1291 C C . ARG A 1 163 ? -25.863 0.115 4.169 1.00 94.12 163 ARG A C 1
ATOM 1293 O O . ARG A 1 163 ? -26.744 -0.488 3.556 1.00 94.12 163 ARG A O 1
ATOM 1300 N N . ALA A 1 164 ? -25.793 0.138 5.499 1.00 93.50 164 ALA A N 1
ATOM 1301 C CA . ALA A 1 164 ? -26.722 -0.562 6.382 1.00 93.50 164 ALA A CA 1
ATOM 1302 C C . ALA A 1 164 ? -28.170 -0.105 6.148 1.00 93.50 164 ALA A C 1
ATOM 1304 O O . ALA A 1 164 ? -29.065 -0.934 5.991 1.00 93.50 164 ALA A O 1
ATOM 1305 N N . ARG A 1 165 ? -28.396 1.209 6.015 1.00 92.50 165 ARG A N 1
ATOM 1306 C CA . ARG A 1 165 ? -29.714 1.785 5.712 1.00 92.50 165 ARG A CA 1
ATOM 1307 C C . ARG A 1 165 ? -30.264 1.315 4.361 1.00 92.50 165 ARG A C 1
ATOM 1309 O O . ARG A 1 165 ? -31.455 1.042 4.265 1.00 92.50 165 ARG A O 1
ATOM 1316 N N . ARG A 1 166 ? -29.421 1.210 3.327 1.00 93.25 166 ARG A N 1
ATOM 1317 C CA . ARG A 1 166 ? -29.837 0.772 1.980 1.00 93.25 166 ARG A CA 1
ATOM 1318 C C . ARG A 1 166 ? -30.181 -0.712 1.899 1.00 93.25 166 ARG A C 1
ATOM 1320 O O . ARG A 1 166 ? -31.080 -1.076 1.151 1.00 93.25 166 ARG A O 1
ATOM 1327 N N . HIS A 1 167 ? -29.459 -1.552 2.634 1.00 92.38 167 HIS A N 1
ATOM 1328 C CA . HIS A 1 167 ? -29.572 -3.008 2.517 1.00 92.38 167 HIS A CA 1
ATOM 1329 C C . HIS A 1 167 ? -30.283 -3.676 3.702 1.00 92.38 167 HIS A C 1
ATOM 1331 O O . HIS A 1 167 ? -30.447 -4.891 3.696 1.00 92.38 167 HIS A O 1
ATOM 1337 N N . GLY A 1 168 ? -30.712 -2.905 4.707 1.00 87.62 168 GLY A N 1
ATOM 1338 C CA . GLY A 1 168 ? -31.325 -3.441 5.926 1.00 87.62 168 GLY A CA 1
ATOM 1339 C C . GLY A 1 168 ? -30.340 -4.206 6.819 1.00 87.62 168 GLY A C 1
ATOM 1340 O O . GLY A 1 168 ? -30.756 -5.095 7.555 1.00 87.62 168 GLY A O 1
ATOM 1341 N N . GLY A 1 169 ? -29.043 -3.894 6.731 1.00 88.88 169 GLY A N 1
ATOM 1342 C CA . GLY A 1 169 ? -27.987 -4.550 7.507 1.00 88.88 169 GLY A CA 1
ATOM 1343 C C . GLY A 1 169 ? -27.838 -3.992 8.926 1.00 88.88 169 GLY A C 1
ATOM 1344 O O . GLY A 1 169 ? -28.266 -2.872 9.215 1.00 88.88 169 GLY A O 1
ATOM 1345 N N . SER A 1 170 ? -27.197 -4.763 9.806 1.00 93.19 170 SER A N 1
ATOM 1346 C CA . SER A 1 170 ? -26.745 -4.293 11.120 1.00 93.19 170 SER A CA 1
ATOM 1347 C C . SER A 1 170 ? -25.336 -3.708 11.041 1.00 93.19 170 SER A C 1
ATOM 1349 O O . SER A 1 170 ? -24.559 -4.040 10.148 1.00 93.19 170 SER A O 1
ATOM 1351 N N . LEU A 1 171 ? -25.000 -2.831 11.977 1.00 95.31 171 LEU A N 1
ATOM 1352 C CA . LEU A 1 171 ? -23.670 -2.241 12.108 1.00 95.31 171 LEU A CA 1
ATOM 1353 C C . LEU A 1 171 ? -23.435 -1.920 13.580 1.00 95.31 171 LEU A C 1
ATOM 1355 O O . LEU A 1 171 ? -24.264 -1.242 14.180 1.00 95.31 171 LEU A O 1
ATOM 1359 N N . SER A 1 172 ? -22.296 -2.316 14.137 1.00 97.62 172 SER A N 1
ATOM 1360 C CA . SER A 1 172 ? -21.927 -1.952 15.507 1.00 97.62 172 SER A CA 1
ATOM 1361 C C . SER A 1 172 ? -20.778 -0.954 15.518 1.00 97.62 172 SER A C 1
ATOM 1363 O O . SER A 1 172 ? -19.817 -1.082 14.760 1.00 97.62 172 SER A O 1
ATOM 1365 N N . VAL 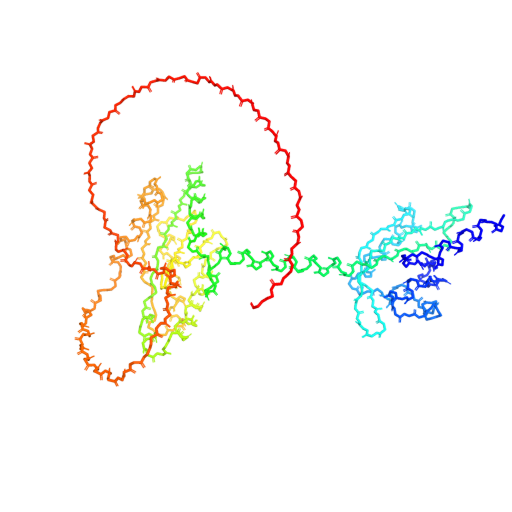A 1 173 ? -20.867 0.039 16.400 1.00 97.94 173 VAL A N 1
ATOM 1366 C CA . VAL A 1 173 ? -19.761 0.940 16.733 1.00 97.94 173 VAL A CA 1
ATOM 1367 C C . VAL A 1 173 ? -19.331 0.664 18.159 1.00 97.94 173 VAL A C 1
ATOM 1369 O O . VAL A 1 173 ? -20.166 0.614 19.063 1.00 97.94 173 VAL A O 1
ATOM 1372 N N . VAL A 1 174 ? -18.026 0.510 18.349 1.00 98.12 174 VAL A N 1
ATOM 1373 C CA . VAL A 1 174 ? -17.411 0.298 19.658 1.00 98.12 174 VAL A CA 1
ATOM 1374 C C . VAL A 1 174 ? -16.485 1.469 19.938 1.00 98.12 174 VAL A C 1
ATOM 1376 O O . VAL A 1 174 ? -15.572 1.726 19.159 1.00 98.12 174 VAL A O 1
ATOM 1379 N N . LEU A 1 175 ? -16.697 2.179 21.040 1.00 98.12 175 LEU A N 1
ATOM 1380 C CA . LEU A 1 175 ? -15.723 3.135 21.562 1.00 98.12 175 LEU A CA 1
ATOM 1381 C C . LEU A 1 175 ? -14.937 2.461 22.674 1.00 98.12 175 LEU A C 1
ATOM 1383 O O . LEU A 1 175 ? -15.527 1.817 23.535 1.00 98.12 175 LEU A O 1
ATOM 1387 N N . VAL A 1 176 ? -13.619 2.605 22.645 1.00 96.62 176 VAL A N 1
ATOM 1388 C CA . VAL A 1 176 ? -12.692 1.880 23.509 1.00 96.62 176 VAL A CA 1
ATOM 1389 C C . VAL A 1 176 ? -11.739 2.866 24.177 1.00 96.62 176 VAL A C 1
ATOM 1391 O O . VAL A 1 176 ? -11.248 3.795 23.538 1.00 96.62 176 VAL A O 1
ATOM 1394 N N . ASP A 1 177 ? -11.455 2.652 25.456 1.00 96.56 177 ASP A N 1
ATOM 1395 C CA . ASP A 1 177 ? -10.483 3.413 26.240 1.00 96.56 177 ASP A CA 1
ATOM 1396 C C . ASP A 1 177 ? -9.412 2.458 26.773 1.00 96.56 177 ASP A C 1
ATOM 1398 O O . ASP A 1 177 ? -9.743 1.441 27.391 1.00 96.56 177 ASP A O 1
ATOM 1402 N N . VAL A 1 178 ? -8.142 2.768 26.506 1.00 95.19 178 VAL A N 1
ATOM 1403 C CA . VAL A 1 178 ? -6.999 1.979 26.979 1.00 95.19 178 VAL A CA 1
ATOM 1404 C C . VAL A 1 178 ? -6.680 2.357 28.423 1.00 95.19 178 VAL A C 1
ATOM 1406 O O . VAL A 1 178 ? -6.190 3.447 28.719 1.00 95.19 178 VAL A O 1
ATOM 1409 N N . GLU A 1 179 ? -6.929 1.427 29.335 1.00 93.12 179 GLU A N 1
ATOM 1410 C CA . GLU A 1 179 ? -6.688 1.597 30.765 1.00 93.12 179 GLU A CA 1
ATOM 1411 C C . GLU A 1 179 ? -5.216 1.350 31.108 1.00 93.12 179 GLU A C 1
ATOM 1413 O O . GLU A 1 179 ? -4.509 0.643 30.401 1.00 93.12 179 GLU A O 1
ATOM 1418 N N . GLY A 1 180 ? -4.722 1.944 32.198 1.00 91.31 180 GLY A N 1
ATOM 1419 C CA . GLY A 1 180 ? -3.349 1.717 32.677 1.00 91.31 180 GLY A CA 1
ATOM 1420 C C . GLY A 1 180 ? -2.261 2.535 31.962 1.00 91.31 180 GLY A C 1
ATOM 1421 O O . GLY A 1 180 ? -1.209 2.794 32.551 1.00 91.31 180 GLY A O 1
ATOM 1422 N N . LEU A 1 181 ? -2.525 3.080 30.768 1.00 92.12 181 LEU A N 1
ATOM 1423 C CA . LEU A 1 181 ? -1.533 3.854 30.005 1.00 92.12 181 LEU A CA 1
ATOM 1424 C C . LEU A 1 181 ? -0.991 5.074 30.774 1.00 92.12 181 LEU A C 1
ATOM 1426 O O . LEU A 1 181 ? 0.202 5.370 30.744 1.00 92.12 181 LEU A O 1
ATOM 1430 N N . ALA A 1 182 ? -1.847 5.779 31.519 1.00 90.12 182 ALA A N 1
ATOM 1431 C CA . ALA A 1 182 ? -1.426 6.921 32.332 1.00 90.12 182 ALA A CA 1
ATOM 1432 C C . ALA A 1 182 ? -0.460 6.531 33.468 1.00 90.12 182 ALA A C 1
ATOM 1434 O O . ALA A 1 182 ? 0.356 7.345 33.898 1.00 90.12 182 ALA A O 1
ATOM 1435 N N . GLN A 1 183 ? -0.551 5.306 33.991 1.00 92.00 183 GLN A N 1
ATOM 1436 C CA . GLN A 1 183 ? 0.405 4.794 34.974 1.00 92.00 183 GLN A CA 1
ATOM 1437 C C . GLN A 1 183 ? 1.742 4.480 34.303 1.00 92.00 183 GLN A C 1
ATOM 1439 O O . GLN A 1 183 ? 2.773 4.939 34.786 1.00 92.00 183 GLN A O 1
ATOM 1444 N N . ILE A 1 184 ? 1.714 3.814 33.147 1.00 91.69 184 ILE A N 1
ATOM 1445 C CA . ILE A 1 184 ? 2.907 3.537 32.336 1.00 91.69 184 ILE A CA 1
ATOM 1446 C C . ILE A 1 184 ? 3.646 4.835 32.003 1.00 91.69 184 ILE A C 1
ATOM 1448 O O . ILE A 1 184 ? 4.831 4.954 32.299 1.00 91.69 184 ILE A O 1
ATOM 1452 N N . ASN A 1 185 ? 2.936 5.848 31.502 1.00 92.88 185 ASN A N 1
ATOM 1453 C CA . ASN A 1 185 ? 3.520 7.150 31.178 1.00 92.88 185 ASN A CA 1
ATOM 1454 C C . ASN A 1 185 ? 4.169 7.833 32.387 1.00 92.88 185 ASN A C 1
ATOM 1456 O O . ASN A 1 185 ? 5.210 8.471 32.249 1.00 92.88 185 ASN A O 1
ATOM 1460 N N . ARG A 1 186 ? 3.576 7.700 33.579 1.00 93.75 186 ARG A N 1
ATOM 1461 C CA . ARG A 1 186 ? 4.125 8.289 34.810 1.00 93.75 186 ARG A CA 1
ATOM 1462 C C . ARG A 1 186 ? 5.355 7.544 35.326 1.00 93.75 186 ARG A C 1
ATOM 1464 O O . ARG A 1 186 ? 6.248 8.186 35.864 1.00 93.75 186 ARG A O 1
ATOM 1471 N N . THR A 1 187 ? 5.401 6.222 35.182 1.00 93.56 187 THR A N 1
ATOM 1472 C CA . THR A 1 187 ? 6.484 5.389 35.727 1.00 93.56 187 THR A CA 1
ATOM 1473 C C . THR A 1 187 ? 7.646 5.211 34.749 1.00 93.56 187 THR A C 1
ATOM 1475 O O . THR A 1 187 ? 8.798 5.219 35.169 1.00 93.56 187 THR A O 1
ATOM 1478 N N . ARG A 1 188 ? 7.355 5.057 33.453 1.00 94.31 188 ARG A N 1
ATOM 1479 C CA . ARG A 1 188 ? 8.326 4.728 32.393 1.00 94.31 188 ARG A CA 1
ATOM 1480 C C . ARG A 1 188 ? 8.479 5.822 31.328 1.00 94.31 188 ARG A C 1
ATOM 1482 O O . ARG A 1 188 ? 9.348 5.725 30.468 1.00 94.31 188 ARG A O 1
ATOM 1489 N N . GLY A 1 189 ? 7.688 6.891 31.407 1.00 93.81 189 GLY A N 1
ATOM 1490 C CA . GLY A 1 189 ? 7.743 8.013 30.472 1.00 93.81 189 GLY A CA 1
ATOM 1491 C C . GLY A 1 189 ? 6.912 7.807 29.203 1.00 93.81 189 GLY A C 1
ATOM 1492 O O . GLY A 1 189 ? 6.426 6.719 28.904 1.00 93.81 189 GLY A O 1
ATOM 1493 N N . HIS A 1 190 ? 6.753 8.891 28.441 1.00 93.69 190 HIS A N 1
ATOM 1494 C CA . HIS A 1 190 ? 5.882 8.926 27.262 1.00 93.69 190 HIS A CA 1
ATOM 1495 C C . HIS A 1 190 ? 6.381 8.091 26.081 1.00 93.69 190 HIS A C 1
ATOM 1497 O O . HIS A 1 190 ? 5.565 7.549 25.351 1.00 93.69 190 HIS A O 1
ATOM 1503 N N . VAL A 1 191 ? 7.697 7.952 25.898 1.00 94.50 191 VAL A N 1
ATOM 1504 C CA . VAL A 1 191 ? 8.258 7.144 24.797 1.00 94.50 191 VAL A CA 1
ATOM 1505 C C . VAL A 1 191 ? 7.860 5.672 24.942 1.00 94.50 191 VAL A C 1
ATOM 1507 O O . VAL A 1 191 ? 7.508 5.027 23.955 1.00 94.50 191 VAL A O 1
ATOM 1510 N N . GLU A 1 192 ? 7.862 5.166 26.176 1.00 94.56 192 GLU A N 1
ATOM 1511 C CA . GLU A 1 192 ? 7.415 3.809 26.484 1.00 94.56 192 GLU A CA 1
ATOM 1512 C C . GLU A 1 192 ? 5.901 3.667 26.298 1.00 94.56 192 GLU A C 1
ATOM 1514 O O . GLU A 1 192 ? 5.439 2.709 25.687 1.00 94.56 192 GLU A O 1
ATOM 1519 N N . GLY A 1 193 ? 5.112 4.645 26.754 1.00 94.62 193 GLY A N 1
ATOM 1520 C CA . GLY A 1 193 ? 3.668 4.635 26.507 1.00 94.62 193 GLY A CA 1
ATOM 1521 C C . GLY A 1 193 ? 3.311 4.694 25.022 1.00 94.62 193 GLY A C 1
ATOM 1522 O O . GLY A 1 193 ? 2.378 4.021 24.592 1.00 94.62 193 GLY A O 1
ATOM 1523 N N . ASP A 1 194 ? 4.079 5.433 24.221 1.00 96.12 194 ASP A N 1
ATOM 1524 C CA . ASP A 1 194 ? 3.944 5.449 22.767 1.00 96.12 194 ASP A CA 1
ATOM 1525 C C . ASP A 1 194 ? 4.245 4.070 22.176 1.00 96.12 194 ASP A C 1
ATOM 1527 O O . ASP A 1 194 ? 3.491 3.611 21.324 1.00 96.12 194 ASP A O 1
ATOM 1531 N N . HIS A 1 195 ? 5.309 3.395 22.633 1.00 95.50 195 HIS A N 1
ATOM 1532 C CA . HIS A 1 195 ? 5.628 2.022 22.229 1.00 95.50 195 HIS A CA 1
ATOM 1533 C C . HIS A 1 195 ? 4.478 1.061 22.544 1.00 95.50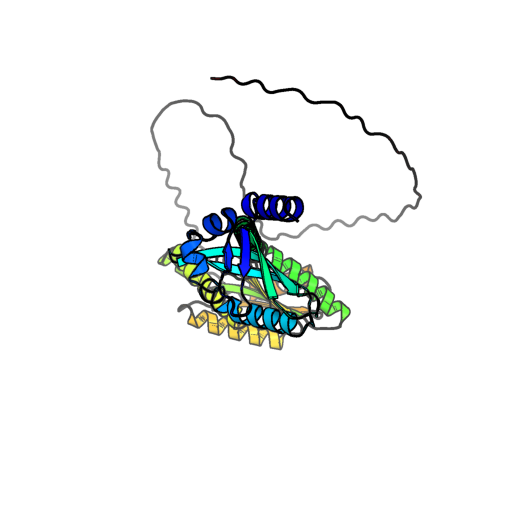 195 HIS A C 1
ATOM 1535 O O . HIS A 1 195 ? 3.991 0.378 21.644 1.00 95.50 195 HIS A O 1
ATOM 1541 N N . VAL A 1 196 ? 3.980 1.095 23.780 1.00 96.06 196 VAL A N 1
ATOM 1542 C CA . VAL A 1 196 ? 2.826 0.306 24.221 1.00 96.06 196 VAL A CA 1
ATOM 1543 C C . VAL A 1 196 ? 1.600 0.579 23.350 1.00 96.06 196 VAL A C 1
ATOM 1545 O O . VAL A 1 196 ? 0.952 -0.356 22.889 1.00 96.06 196 VAL A O 1
ATOM 1548 N N . LEU A 1 197 ? 1.301 1.844 23.044 1.00 96.44 197 LEU A N 1
ATOM 1549 C CA . LEU A 1 197 ? 0.186 2.193 22.163 1.00 96.44 197 LEU A CA 1
ATOM 1550 C C . LEU A 1 197 ? 0.337 1.628 20.745 1.00 96.44 197 LEU A C 1
ATOM 1552 O O . LEU A 1 197 ? -0.676 1.272 20.140 1.00 96.44 197 LEU A O 1
ATOM 1556 N N . ARG A 1 198 ? 1.561 1.516 20.204 1.00 97.25 198 ARG A N 1
ATOM 1557 C CA . ARG A 1 198 ? 1.777 0.867 18.896 1.00 97.25 198 ARG A CA 1
ATOM 1558 C C . ARG A 1 198 ? 1.389 -0.605 18.948 1.00 97.25 198 ARG A C 1
ATOM 1560 O O . ARG A 1 198 ? 0.684 -1.073 18.058 1.00 97.25 198 ARG A O 1
ATOM 1567 N N . GLU A 1 199 ? 1.816 -1.313 19.990 1.00 97.44 199 GLU A N 1
ATOM 1568 C CA . GLU A 1 199 ? 1.494 -2.732 20.163 1.00 97.44 199 GLU A CA 1
ATOM 1569 C C . GLU A 1 199 ? 0.001 -2.950 20.416 1.00 97.44 199 GLU A C 1
ATOM 1571 O O . GLU A 1 199 ? -0.597 -3.834 19.809 1.00 97.44 199 GLU A O 1
ATOM 1576 N N . VAL A 1 200 ? -0.640 -2.081 21.205 1.00 97.44 200 VAL A N 1
ATOM 1577 C CA . VAL A 1 200 ? -2.102 -2.077 21.370 1.00 97.44 200 VAL A CA 1
ATOM 1578 C C . VAL A 1 200 ? -2.800 -1.885 20.022 1.00 97.44 200 VAL A C 1
ATOM 1580 O O . VAL A 1 200 ? -3.731 -2.621 19.700 1.00 97.44 200 VAL A O 1
ATOM 1583 N N . GLY A 1 201 ? -2.333 -0.939 19.200 1.00 96.88 201 GLY A N 1
ATOM 1584 C CA . GLY A 1 201 ? -2.858 -0.727 17.852 1.00 96.88 201 GLY A CA 1
ATOM 1585 C C . GLY A 1 201 ? -2.768 -1.983 16.982 1.00 96.88 201 GLY A C 1
ATOM 1586 O O . GLY A 1 201 ? -3.756 -2.372 16.358 1.00 96.88 201 GLY A O 1
ATOM 1587 N N . ARG A 1 202 ? -1.619 -2.670 16.995 1.00 97.25 202 ARG A N 1
ATOM 1588 C CA . ARG A 1 202 ? -1.426 -3.933 16.262 1.00 97.25 202 ARG A CA 1
ATOM 1589 C C . ARG A 1 202 ? -2.306 -5.061 16.791 1.00 97.25 202 ARG A C 1
ATOM 1591 O O . ARG A 1 202 ? -2.905 -5.769 15.986 1.00 97.25 202 ARG A O 1
ATOM 1598 N N . ALA A 1 203 ? -2.416 -5.212 18.109 1.00 97.00 203 ALA A N 1
ATOM 1599 C CA . ALA A 1 203 ? -3.254 -6.229 18.739 1.00 97.00 203 ALA A CA 1
ATOM 1600 C C . ALA A 1 203 ? -4.732 -6.047 18.356 1.00 97.00 203 ALA A C 1
ATOM 1602 O O . ALA A 1 203 ? -5.395 -6.998 17.940 1.00 97.00 203 ALA A O 1
ATOM 1603 N N . VAL A 1 204 ? -5.231 -4.808 18.407 1.00 97.12 204 VAL A N 1
ATOM 1604 C CA . VAL A 1 204 ? -6.608 -4.476 18.014 1.00 97.12 204 VAL A CA 1
ATOM 1605 C C . VAL A 1 204 ? -6.828 -4.672 16.509 1.00 97.12 204 VAL A C 1
ATOM 1607 O O . VAL A 1 204 ? -7.847 -5.231 16.108 1.00 97.12 204 VAL A O 1
ATOM 1610 N N . ALA A 1 205 ? -5.876 -4.277 15.660 1.00 96.38 205 ALA A N 1
ATOM 1611 C CA . ALA A 1 205 ? -5.966 -4.532 14.222 1.00 96.38 205 ALA A CA 1
ATOM 1612 C C . ALA A 1 205 ? -5.974 -6.037 13.896 1.00 96.38 205 ALA A C 1
ATOM 1614 O O . ALA A 1 205 ? -6.714 -6.466 13.015 1.00 96.38 205 ALA A O 1
ATOM 1615 N N . GLY A 1 206 ? -5.199 -6.845 14.625 1.00 96.56 206 GLY A N 1
ATOM 1616 C CA . GLY A 1 206 ? -5.087 -8.290 14.410 1.00 96.56 206 GLY A CA 1
ATOM 1617 C C . GLY A 1 206 ? -6.355 -9.088 14.732 1.00 96.56 206 GLY A C 1
ATOM 1618 O O . GLY A 1 206 ? -6.546 -10.170 14.179 1.00 96.56 206 GLY A O 1
ATOM 1619 N N . VAL A 1 207 ? -7.244 -8.570 15.589 1.00 96.06 207 VAL A N 1
ATOM 1620 C CA . VAL A 1 207 ? -8.537 -9.2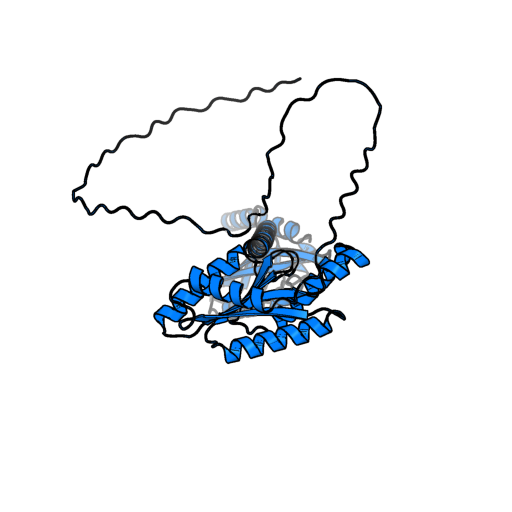20 15.889 1.00 96.06 207 VAL A CA 1
ATOM 1621 C C . VAL A 1 207 ? -9.660 -8.826 14.923 1.00 96.06 207 VAL A C 1
ATOM 1623 O O . VAL A 1 207 ? -10.699 -9.501 14.880 1.00 96.06 207 VAL A O 1
ATOM 1626 N N . CYS A 1 208 ? -9.459 -7.743 14.169 1.00 95.00 208 CYS A N 1
ATOM 1627 C CA . CYS A 1 208 ? -10.409 -7.204 13.203 1.00 95.00 208 CYS A CA 1
ATOM 1628 C C . CYS A 1 208 ? -10.390 -8.012 11.898 1.00 95.00 208 CYS A C 1
ATOM 1630 O O . CYS A 1 208 ? -9.348 -8.466 11.425 1.00 95.00 208 CYS A O 1
ATOM 1632 N N . ARG A 1 209 ? -11.564 -8.192 11.291 1.00 95.81 209 ARG A N 1
ATOM 1633 C CA . ARG A 1 209 ? -11.717 -8.786 9.957 1.00 95.81 209 ARG A CA 1
ATOM 1634 C C . ARG A 1 209 ? -11.377 -7.753 8.883 1.00 95.81 209 ARG A C 1
ATOM 1636 O O . ARG A 1 209 ? -11.348 -6.557 9.143 1.00 95.81 209 ARG A O 1
ATOM 1643 N N . ALA A 1 210 ? -11.222 -8.199 7.637 1.00 91.69 210 ALA A N 1
ATOM 1644 C CA . ALA A 1 210 ? -10.943 -7.305 6.507 1.00 91.69 210 ALA A CA 1
ATOM 1645 C C . ALA A 1 210 ? -12.034 -6.238 6.262 1.00 91.69 210 ALA A C 1
ATOM 1647 O O . ALA A 1 210 ? -11.746 -5.195 5.680 1.00 91.69 210 ALA A O 1
ATOM 1648 N N . CYS A 1 211 ? -13.280 -6.502 6.673 1.00 92.75 211 CYS A N 1
ATOM 1649 C CA . CYS A 1 211 ? -14.392 -5.552 6.592 1.00 92.75 211 CYS A CA 1
ATOM 1650 C C . CYS A 1 211 ? -14.518 -4.641 7.820 1.00 92.75 211 CYS A C 1
ATOM 1652 O O . CYS A 1 211 ? -15.258 -3.662 7.759 1.00 92.75 211 CYS A O 1
ATOM 1654 N N . ASP A 1 212 ? -13.832 -4.963 8.915 1.00 96.56 212 ASP A N 1
ATOM 1655 C CA . ASP A 1 212 ? -13.879 -4.180 10.142 1.00 96.56 212 ASP A CA 1
ATOM 1656 C C . ASP A 1 212 ? -12.902 -3.008 10.031 1.00 96.56 212 ASP A C 1
ATOM 1658 O O . ASP A 1 212 ? -11.882 -3.070 9.340 1.00 96.56 212 ASP A O 1
ATOM 1662 N N . LEU A 1 213 ? -13.195 -1.929 10.746 1.00 96.81 213 LEU A N 1
ATOM 1663 C CA . LEU A 1 213 ? -12.314 -0.776 10.817 1.00 96.81 213 LEU A CA 1
ATOM 1664 C C . LEU A 1 213 ? -11.942 -0.501 12.262 1.00 96.81 213 LEU A C 1
ATOM 1666 O O . LEU A 1 213 ? -12.815 -0.250 13.086 1.00 96.81 213 LEU A O 1
ATOM 1670 N N . ALA A 1 214 ? -10.640 -0.483 12.537 1.00 98.00 214 ALA A N 1
ATOM 1671 C CA . ALA A 1 214 ? -10.076 -0.028 13.797 1.00 98.00 214 ALA A CA 1
ATOM 1672 C C . ALA A 1 214 ? -9.408 1.336 13.616 1.00 98.00 214 ALA A C 1
ATOM 1674 O O . ALA A 1 214 ? -8.630 1.554 12.682 1.00 98.00 214 ALA A O 1
ATOM 1675 N N . ALA A 1 215 ? -9.710 2.257 14.523 1.00 98.06 215 ALA A N 1
ATOM 1676 C CA . ALA A 1 215 ? -9.241 3.628 14.477 1.00 98.06 215 ALA A CA 1
ATOM 1677 C C . ALA A 1 215 ? -8.734 4.107 15.832 1.00 98.06 215 ALA A C 1
ATOM 1679 O O . ALA A 1 215 ? -9.256 3.717 16.874 1.00 98.06 215 ALA A O 1
ATOM 1680 N N . ARG A 1 216 ? -7.780 5.037 15.812 1.00 97.75 216 ARG A N 1
ATOM 1681 C CA . ARG A 1 216 ? -7.453 5.862 16.972 1.00 97.75 216 ARG A CA 1
ATOM 1682 C C . ARG A 1 216 ? -8.145 7.210 16.842 1.00 97.75 216 ARG A C 1
ATOM 1684 O O . ARG A 1 216 ? -7.891 7.976 15.911 1.00 97.75 216 ARG A O 1
ATOM 1691 N N . VAL A 1 217 ? -9.020 7.502 17.798 1.00 95.56 217 VAL A N 1
ATOM 1692 C CA . VAL A 1 217 ? -9.846 8.719 17.806 1.00 95.56 217 VAL A CA 1
ATOM 1693 C C . VAL A 1 217 ? -9.289 9.807 18.726 1.00 95.56 217 VAL A C 1
ATOM 1695 O O . VAL A 1 217 ? -9.647 10.972 18.586 1.00 95.56 217 VAL A O 1
ATOM 1698 N N . GLY A 1 218 ? -8.375 9.459 19.632 1.00 91.12 218 GLY A N 1
ATOM 1699 C CA . GLY A 1 218 ? -7.641 10.407 20.470 1.00 91.12 218 GLY A CA 1
ATOM 1700 C C . GLY A 1 218 ? -6.686 9.684 21.416 1.00 91.12 218 GLY A C 1
ATOM 1701 O O . GLY A 1 218 ? -6.743 8.467 21.489 1.00 91.12 218 GLY A O 1
ATOM 1702 N N . GLY A 1 219 ? -5.822 10.428 22.122 1.00 90.12 219 GLY A N 1
ATOM 1703 C CA . GLY A 1 219 ? -4.897 9.959 23.177 1.00 90.12 219 GLY A CA 1
ATOM 1704 C C . GLY A 1 219 ? -4.812 8.439 23.378 1.00 90.12 219 GLY A C 1
ATOM 1705 O O . GLY A 1 219 ? -4.076 7.764 22.663 1.00 90.12 219 GLY A O 1
ATOM 1706 N N . ASP A 1 220 ? -5.594 7.935 24.326 1.00 93.31 220 ASP A N 1
ATOM 1707 C CA . ASP A 1 220 ? -5.802 6.531 24.711 1.00 93.31 220 ASP A CA 1
ATOM 1708 C C . ASP A 1 220 ? -7.130 5.939 24.194 1.00 93.31 220 ASP A C 1
ATOM 1710 O O . ASP A 1 220 ? -7.513 4.833 24.571 1.00 93.31 220 ASP A O 1
ATOM 1714 N N . LYS A 1 221 ? -7.841 6.662 23.323 1.00 95.69 221 LYS A N 1
ATOM 1715 C CA . LYS A 1 221 ? -9.154 6.281 22.802 1.00 95.69 221 LYS A CA 1
ATOM 1716 C C . LYS A 1 221 ? -9.062 5.655 21.418 1.00 95.69 221 LYS A C 1
ATOM 1718 O O . LYS A 1 221 ? -8.597 6.281 20.456 1.00 95.69 221 LYS A O 1
ATOM 1723 N N . LEU A 1 222 ? -9.612 4.455 21.304 1.00 97.88 222 LEU A N 1
ATOM 1724 C CA . LEU A 1 222 ? -9.780 3.724 20.055 1.00 97.88 222 LEU A CA 1
ATOM 1725 C C . LEU A 1 222 ? -11.266 3.617 19.699 1.00 97.88 222 LEU A C 1
ATOM 1727 O O . LEU A 1 222 ? -12.144 3.794 20.542 1.00 97.88 222 LEU A O 1
ATOM 1731 N N . ALA A 1 223 ? -11.555 3.342 18.435 1.00 98.06 223 ALA A N 1
ATOM 1732 C CA . ALA A 1 223 ? -12.903 3.080 17.965 1.00 98.06 223 ALA A CA 1
ATOM 1733 C C . ALA A 1 223 ? -12.903 1.953 16.935 1.00 98.06 223 ALA A C 1
ATOM 1735 O O . ALA A 1 223 ? -11.992 1.866 16.111 1.00 98.06 223 ALA A O 1
ATOM 1736 N N . LEU A 1 224 ? -13.941 1.122 16.970 1.00 98.19 224 LEU A N 1
ATOM 1737 C CA . LEU A 1 224 ? -14.193 0.075 15.990 1.00 98.19 224 LEU A CA 1
ATOM 1738 C C . LEU A 1 224 ? -15.508 0.345 15.260 1.00 98.19 224 LEU A C 1
ATOM 1740 O O . LEU A 1 224 ? -16.498 0.748 15.874 1.00 98.19 224 LEU A O 1
ATOM 1744 N N . VAL A 1 225 ? -15.520 0.080 13.960 1.00 98.00 225 VAL A N 1
ATOM 1745 C CA . VAL A 1 225 ? -16.723 0.008 13.125 1.00 98.00 225 VAL A CA 1
ATOM 1746 C C . VAL A 1 225 ? -16.804 -1.427 12.618 1.00 98.00 225 VAL A C 1
ATOM 1748 O O . VAL A 1 225 ? -15.870 -1.896 11.969 1.00 98.00 225 VAL A O 1
ATOM 1751 N N . LEU A 1 226 ? -17.890 -2.121 12.953 1.00 97.75 226 LEU A N 1
ATOM 1752 C CA . LEU A 1 226 ? -18.094 -3.547 12.693 1.00 97.75 226 LEU A CA 1
ATOM 1753 C C . LEU A 1 226 ? -19.333 -3.727 11.802 1.00 97.75 226 LEU A C 1
ATOM 1755 O O . LEU A 1 226 ? -20.453 -3.854 12.319 1.00 97.75 226 LEU A O 1
ATOM 1759 N N . PRO A 1 227 ? -19.178 -3.666 10.467 1.00 96.75 227 PRO A N 1
ATOM 1760 C CA . PRO A 1 227 ? -20.283 -3.872 9.539 1.00 96.75 227 PRO A CA 1
ATOM 1761 C C . PRO A 1 227 ? -20.905 -5.257 9.701 1.00 96.75 227 PRO A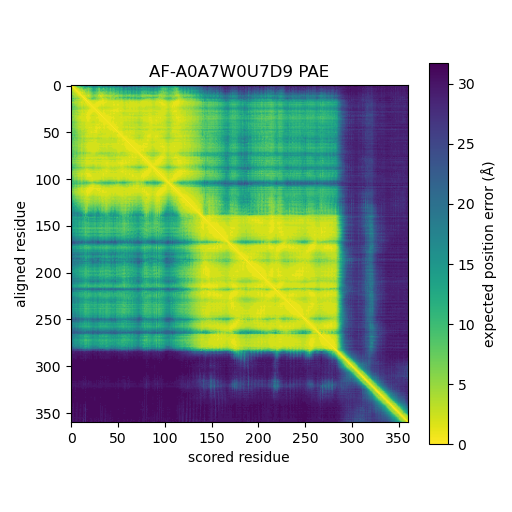 C 1
ATOM 1763 O O . PRO A 1 227 ? -20.238 -6.214 10.092 1.00 96.75 227 PRO A O 1
ATOM 1766 N N . GLU A 1 228 ? -22.199 -5.364 9.402 1.00 95.06 228 GLU A N 1
ATOM 1767 C CA . GLU A 1 228 ? -22.951 -6.630 9.391 1.00 95.06 228 GLU A CA 1
ATOM 1768 C C . GLU A 1 228 ? -22.858 -7.400 10.721 1.00 95.06 228 GLU A C 1
ATOM 1770 O O . GLU A 1 228 ? -22.981 -8.621 10.783 1.00 95.06 228 GLU A O 1
ATOM 1775 N N . THR A 1 229 ? -22.654 -6.661 11.813 1.00 95.94 229 THR A N 1
ATOM 1776 C CA . THR A 1 229 ? -22.454 -7.199 13.157 1.00 95.94 229 THR A CA 1
ATOM 1777 C C . THR A 1 229 ? -23.505 -6.605 14.090 1.00 95.94 229 THR A C 1
ATOM 1779 O O . THR A 1 229 ? -23.837 -5.426 13.984 1.00 95.94 229 THR A O 1
ATOM 1782 N N . GLY A 1 230 ? -24.097 -7.446 14.940 1.00 94.50 230 GLY A N 1
ATOM 1783 C CA . GLY A 1 230 ? -25.023 -7.031 15.997 1.00 94.50 230 GLY A CA 1
ATOM 1784 C C . GLY A 1 230 ? -24.309 -6.819 17.333 1.00 94.50 230 GLY A C 1
ATOM 1785 O O . GLY A 1 230 ? -23.081 -6.805 17.399 1.00 94.50 230 GLY A O 1
ATOM 1786 N N . GLU A 1 231 ? -25.074 -6.695 18.414 1.00 94.19 231 GLU A N 1
ATOM 1787 C CA . GLU A 1 231 ? -24.528 -6.431 19.755 1.00 94.19 231 GLU A CA 1
ATOM 1788 C C . GLU A 1 231 ? -23.653 -7.577 20.269 1.00 94.19 231 GLU A C 1
ATOM 1790 O O . GLU A 1 231 ? -22.484 -7.360 20.568 1.00 94.19 231 GLU A O 1
ATOM 1795 N N . GLN A 1 232 ? -24.157 -8.814 20.233 1.00 95.12 232 GLN A N 1
ATOM 1796 C CA . GLN A 1 232 ? -23.411 -9.999 20.684 1.00 95.12 232 GLN A CA 1
ATOM 1797 C C . GLN A 1 232 ? -22.094 -10.197 19.918 1.00 95.12 232 GLN A C 1
ATOM 1799 O O . GLN A 1 232 ? -21.047 -10.433 20.511 1.00 95.12 232 GLN A O 1
ATOM 1804 N N . GLY A 1 233 ? -22.116 -10.042 18.590 1.00 95.69 233 GLY A N 1
ATOM 1805 C CA . GLY A 1 233 ? -20.896 -10.159 17.787 1.00 95.69 233 GLY A CA 1
ATOM 1806 C C . GLY A 1 233 ? -19.889 -9.042 18.083 1.00 95.69 233 GLY A C 1
ATOM 1807 O O . GLY A 1 233 ? -18.681 -9.278 18.075 1.00 95.69 233 GLY A O 1
ATOM 1808 N N . ALA A 1 234 ? -20.369 -7.833 18.385 1.00 96.38 234 ALA A N 1
ATOM 1809 C CA . ALA A 1 234 ? -19.508 -6.730 18.794 1.00 96.38 234 ALA A CA 1
ATOM 1810 C C . ALA A 1 234 ? -18.880 -6.977 20.172 1.00 96.38 234 ALA A C 1
ATOM 1812 O O . ALA A 1 234 ? -17.694 -6.696 20.348 1.00 96.38 234 ALA A O 1
ATOM 1813 N N . GLU A 1 235 ? -19.626 -7.551 21.119 1.00 96.75 235 GLU A N 1
ATOM 1814 C CA . GLU A 1 235 ? -19.096 -7.981 22.418 1.00 96.75 235 GLU A CA 1
ATOM 1815 C C . GLU A 1 235 ? -17.989 -9.030 22.248 1.00 96.75 235 GLU A C 1
ATOM 1817 O O . GLU A 1 235 ? -16.911 -8.879 22.818 1.00 96.75 235 GLU A O 1
ATOM 1822 N N . GLU A 1 236 ? -18.192 -10.039 21.395 1.00 96.62 236 GLU A N 1
ATOM 1823 C CA . GLU A 1 236 ? -17.178 -11.063 21.108 1.00 96.62 236 GLU A CA 1
ATOM 1824 C C . GLU A 1 236 ? -15.892 -10.473 20.514 1.00 96.62 236 GLU A C 1
ATOM 1826 O O . GLU A 1 236 ? -14.784 -10.827 20.927 1.00 96.62 236 GLU A O 1
ATOM 1831 N N . VAL A 1 237 ? -16.001 -9.565 19.535 1.00 96.81 237 VAL A N 1
ATOM 1832 C CA . VAL A 1 237 ? -14.825 -8.890 18.957 1.00 96.81 237 VAL A CA 1
ATOM 1833 C C . VAL A 1 237 ? -14.115 -8.046 20.010 1.00 96.81 237 VAL A C 1
ATOM 1835 O O . VAL A 1 237 ? -12.887 -8.085 20.097 1.00 96.81 237 VAL A O 1
ATOM 1838 N N . THR A 1 238 ? -14.872 -7.332 20.837 1.00 96.00 238 THR A N 1
ATOM 1839 C CA . THR A 1 238 ? -14.312 -6.439 21.853 1.00 96.00 238 THR A CA 1
ATOM 1840 C C . THR A 1 238 ? -13.633 -7.209 22.983 1.00 96.00 238 THR A C 1
ATOM 1842 O O . THR A 1 238 ? -12.561 -6.819 23.438 1.00 96.00 238 THR A O 1
ATOM 1845 N N . GLU A 1 239 ? -14.188 -8.346 23.396 1.00 96.31 239 GLU A N 1
ATOM 1846 C CA . GLU A 1 239 ? -13.570 -9.217 24.394 1.00 96.31 239 GLU A CA 1
ATOM 1847 C C . GLU A 1 239 ? -12.295 -9.882 23.852 1.00 96.31 239 GLU A C 1
ATOM 1849 O O . GLU A 1 239 ? -11.291 -9.967 24.560 1.00 96.31 239 GLU A O 1
ATOM 1854 N N . ARG A 1 240 ? -12.267 -10.271 22.567 1.00 96.75 240 ARG A N 1
ATOM 1855 C CA . ARG A 1 240 ? -11.019 -10.716 21.917 1.00 96.75 240 ARG A CA 1
ATOM 1856 C C . ARG A 1 240 ? -9.970 -9.604 21.888 1.00 96.75 240 ARG A C 1
ATOM 1858 O O . ARG A 1 240 ? -8.815 -9.870 22.207 1.00 96.75 240 ARG A O 1
ATOM 1865 N N . ALA A 1 241 ? -10.369 -8.373 21.561 1.00 96.44 241 ALA A N 1
ATOM 1866 C CA . ALA A 1 241 ? -9.477 -7.215 21.593 1.00 96.44 241 ALA A CA 1
ATOM 1867 C C . ALA A 1 241 ? -8.918 -6.973 23.004 1.00 96.44 241 ALA A C 1
ATOM 1869 O O . ALA A 1 241 ? -7.718 -6.765 23.162 1.00 96.44 241 ALA A O 1
ATOM 1870 N N . ARG A 1 242 ? -9.767 -7.057 24.039 1.00 95.81 242 ARG A N 1
ATOM 1871 C CA . ARG A 1 242 ? -9.358 -6.899 25.442 1.00 95.81 242 ARG A CA 1
ATOM 1872 C C . ARG A 1 242 ? -8.312 -7.937 25.843 1.00 95.81 242 ARG A C 1
ATOM 1874 O O . ARG A 1 242 ? -7.308 -7.564 26.441 1.00 95.81 242 ARG A O 1
ATOM 1881 N N . ARG A 1 243 ? -8.519 -9.212 25.496 1.00 96.06 243 ARG A N 1
ATOM 1882 C CA . ARG A 1 243 ? -7.552 -10.287 25.785 1.00 96.06 243 ARG A CA 1
ATOM 1883 C C . ARG A 1 243 ? -6.225 -10.068 25.070 1.00 96.06 243 ARG A C 1
ATOM 1885 O O . ARG A 1 243 ? -5.189 -10.134 25.714 1.00 96.06 243 ARG A O 1
ATOM 1892 N N . ALA A 1 244 ? -6.265 -9.730 23.781 1.00 95.69 244 ALA A N 1
ATOM 1893 C CA . ALA A 1 244 ? -5.057 -9.445 23.010 1.00 95.69 244 ALA A CA 1
ATOM 1894 C C . ALA A 1 244 ? -4.268 -8.255 23.587 1.00 95.69 244 ALA A C 1
ATOM 1896 O O . ALA A 1 244 ? -3.045 -8.284 23.622 1.00 95.69 244 ALA A O 1
ATOM 1897 N N . VAL A 1 245 ? -4.952 -7.218 24.085 1.00 95.56 245 VAL A N 1
ATOM 1898 C CA . VAL A 1 245 ? -4.304 -6.065 24.733 1.00 95.56 245 VAL A CA 1
ATOM 1899 C C . VAL A 1 245 ? -3.725 -6.411 26.106 1.00 95.56 245 VAL A C 1
ATOM 1901 O O . VAL A 1 245 ? -2.654 -5.915 26.443 1.00 95.56 245 VAL A O 1
ATOM 1904 N N . ALA A 1 246 ? -4.378 -7.276 26.881 1.00 94.69 246 ALA A N 1
ATOM 1905 C CA . ALA A 1 246 ? -3.847 -7.735 28.165 1.00 94.69 246 ALA A CA 1
ATOM 1906 C C . ALA A 1 246 ? -2.545 -8.550 28.018 1.00 94.69 246 ALA A C 1
ATOM 1908 O O . ALA A 1 246 ? -1.746 -8.600 28.948 1.00 94.69 246 ALA A O 1
ATOM 1909 N N . GLU A 1 247 ? -2.312 -9.165 26.853 1.00 94.94 247 GLU A N 1
ATOM 1910 C CA . GLU A 1 247 ? -1.060 -9.864 26.530 1.00 94.94 247 GLU A CA 1
ATOM 1911 C C . GLU A 1 247 ? 0.084 -8.914 26.136 1.00 94.94 247 GLU A C 1
ATOM 1913 O O . GLU A 1 247 ? 1.247 -9.310 26.197 1.00 94.94 247 GLU A O 1
ATOM 1918 N N . VAL A 1 248 ? -0.217 -7.669 25.745 1.00 93.56 248 VAL A N 1
ATOM 1919 C CA . VAL A 1 248 ? 0.802 -6.681 25.343 1.00 93.56 248 VAL A CA 1
ATOM 1920 C C . VAL A 1 248 ? 1.632 -6.218 26.539 1.00 93.56 248 VAL A C 1
ATOM 1922 O O . VAL A 1 248 ? 2.849 -6.089 26.432 1.00 93.56 248 VAL A O 1
ATOM 1925 N N . GLU A 1 249 ? 0.982 -5.930 27.665 1.00 91.19 249 GLU A N 1
ATOM 1926 C CA . GLU A 1 249 ? 1.631 -5.430 28.876 1.00 91.19 249 GLU A CA 1
ATOM 1927 C C . GLU A 1 249 ? 0.761 -5.729 30.101 1.00 91.19 249 GLU A C 1
ATOM 1929 O O . GLU A 1 249 ? -0.458 -5.527 30.090 1.00 91.19 249 GLU A O 1
ATOM 1934 N N . GLU A 1 250 ? 1.402 -6.153 31.189 1.00 88.19 250 GLU A N 1
ATOM 1935 C CA . GLU A 1 250 ? 0.718 -6.452 32.441 1.00 88.19 250 GLU A CA 1
ATOM 1936 C C . GLU A 1 250 ? 0.009 -5.205 33.005 1.00 88.19 250 GLU A C 1
ATOM 1938 O O . GLU A 1 250 ? 0.585 -4.124 33.139 1.00 88.19 250 GLU A O 1
ATOM 1943 N N . GLY A 1 251 ? -1.271 -5.357 33.351 1.00 85.62 251 GLY A N 1
ATOM 1944 C CA . GLY A 1 251 ? -2.090 -4.271 33.897 1.00 85.62 251 GLY A CA 1
ATOM 1945 C C . GLY A 1 251 ? -2.746 -3.360 32.853 1.00 85.62 251 GLY A C 1
ATOM 1946 O O . GLY A 1 251 ? -3.437 -2.417 33.247 1.00 85.62 251 GLY A O 1
ATOM 1947 N N . LEU A 1 252 ? -2.588 -3.633 31.551 1.00 92.38 252 LEU A N 1
ATOM 1948 C CA . LEU A 1 252 ? -3.437 -3.034 30.518 1.00 92.38 252 LEU A CA 1
ATOM 1949 C C . LEU A 1 252 ? -4.785 -3.750 30.417 1.00 92.38 252 LEU A C 1
ATOM 1951 O O . LEU A 1 252 ? -4.893 -4.970 30.519 1.00 92.38 252 LEU A O 1
ATOM 1955 N N . SER A 1 253 ? -5.823 -2.963 30.161 1.00 93.69 253 SER A N 1
ATOM 1956 C CA . SER A 1 253 ? -7.185 -3.436 29.932 1.00 93.69 253 SER A CA 1
ATOM 1957 C C . SER A 1 253 ? -7.919 -2.446 29.027 1.00 93.69 253 SER A C 1
ATOM 1959 O O . SER A 1 253 ? -7.430 -1.349 28.748 1.00 93.69 253 SER A O 1
ATOM 1961 N N . LEU A 1 254 ? -9.089 -2.854 28.537 1.00 94.81 254 LEU A N 1
ATOM 1962 C CA . LEU A 1 254 ? -9.964 -2.035 27.709 1.00 94.81 254 LEU A CA 1
ATOM 1963 C C . LEU A 1 254 ? -11.322 -1.851 28.392 1.00 94.81 254 LEU A C 1
ATOM 1965 O O . LEU A 1 254 ? -12.063 -2.824 28.602 1.00 94.81 254 LEU A O 1
ATOM 1969 N N . SER A 1 255 ? -11.685 -0.595 28.639 1.00 96.00 255 SER A N 1
ATOM 1970 C CA . SER A 1 255 ? -13.086 -0.197 28.791 1.00 96.00 255 SER A CA 1
ATOM 1971 C C . SER A 1 255 ? -13.701 -0.000 27.415 1.00 96.00 255 SER A C 1
ATOM 1973 O O . SER A 1 255 ? -13.039 0.511 26.512 1.00 96.00 255 SER A O 1
ATOM 1975 N N . HIS A 1 256 ? -14.963 -0.383 27.241 1.00 96.94 256 HIS A N 1
ATOM 1976 C CA . HIS A 1 256 ? -15.650 -0.222 25.967 1.00 96.94 256 HIS A CA 1
ATOM 1977 C C . HIS A 1 256 ? -17.122 0.151 26.131 1.00 96.94 256 HIS A C 1
ATOM 1979 O O . HIS A 1 256 ? -17.750 -0.171 27.135 1.00 96.94 256 HIS A O 1
ATOM 1985 N N . GLY A 1 257 ? -17.670 0.809 25.114 1.00 97.38 257 GLY A N 1
ATOM 1986 C CA . GLY A 1 257 ? -19.093 1.073 24.960 1.00 97.38 257 GLY A CA 1
ATOM 1987 C C . GLY A 1 257 ? -19.542 0.728 23.549 1.00 97.38 257 GLY A C 1
ATOM 1988 O O . GLY A 1 257 ? -18.916 1.156 22.579 1.00 97.38 257 GLY A O 1
ATOM 1989 N N . ILE A 1 258 ? -20.614 -0.053 23.441 1.00 97.75 258 ILE A N 1
ATOM 1990 C CA . ILE A 1 258 ? -21.141 -0.562 22.172 1.00 97.75 258 ILE A CA 1
ATOM 1991 C C . ILE A 1 258 ? -22.466 0.135 21.866 1.00 97.75 258 ILE A C 1
ATOM 1993 O O . ILE A 1 258 ? -23.294 0.353 22.750 1.00 97.75 258 ILE A O 1
ATOM 1997 N N . ALA A 1 259 ? -22.679 0.474 20.598 1.00 97.62 259 ALA A N 1
ATOM 1998 C CA . ALA A 1 259 ? -23.982 0.867 20.086 1.00 97.62 259 ALA A CA 1
ATOM 1999 C C . ALA A 1 259 ? -24.212 0.246 18.704 1.00 97.62 259 ALA A C 1
ATOM 2001 O O . ALA A 1 259 ? -23.327 0.276 17.849 1.00 97.62 259 ALA A O 1
ATOM 2002 N N . CYS A 1 260 ? -25.409 -0.297 18.482 1.00 96.25 260 CYS A N 1
ATOM 2003 C CA . CYS A 1 260 ? -25.722 -1.081 17.288 1.00 96.25 260 CYS A CA 1
ATOM 2004 C C . CYS A 1 260 ? -26.822 -0.427 16.457 1.00 96.25 260 CYS A C 1
ATOM 2006 O O . CYS A 1 260 ? -27.923 -0.191 16.946 1.00 96.25 260 CYS A O 1
ATOM 2008 N N . TRP A 1 261 ? -26.566 -0.182 15.182 1.00 94.62 261 TRP A N 1
ATOM 2009 C CA . TRP A 1 261 ? -27.576 0.181 14.202 1.00 94.62 261 TRP A CA 1
ATOM 2010 C C . TRP A 1 261 ? -28.440 -1.036 13.823 1.00 94.62 261 TRP A C 1
ATOM 2012 O O . TRP A 1 261 ? -27.886 -2.116 13.592 1.00 94.62 261 TRP A O 1
ATOM 2022 N N . PRO A 1 262 ? -29.772 -0.884 13.679 1.00 91.69 262 PRO A N 1
ATOM 2023 C CA . PRO A 1 262 ? -30.565 0.337 13.891 1.00 91.69 262 PRO A CA 1
ATOM 2024 C C . PRO A 1 262 ? -31.093 0.505 15.332 1.00 91.69 262 PRO A C 1
ATOM 2026 O O . PRO A 1 262 ? -31.725 1.512 15.636 1.00 91.69 262 PRO A O 1
ATOM 2029 N N . ALA A 1 263 ? -30.860 -0.457 16.233 1.00 89.25 263 ALA A N 1
ATOM 2030 C CA . ALA A 1 263 ? -31.430 -0.471 17.590 1.00 89.25 263 ALA A CA 1
ATOM 2031 C C . ALA A 1 263 ? -31.053 0.762 18.440 1.00 89.25 263 ALA A C 1
ATOM 2033 O O . ALA A 1 263 ? -31.835 1.255 19.256 1.00 89.25 263 ALA A O 1
ATOM 2034 N N . ALA A 1 264 ? -29.850 1.287 18.229 1.00 83.56 264 ALA A N 1
ATOM 2035 C CA . ALA A 1 264 ? -29.319 2.456 18.905 1.00 83.56 264 ALA A CA 1
ATOM 2036 C C . ALA A 1 264 ? -29.863 3.778 18.342 1.00 83.56 264 ALA A C 1
ATOM 2038 O O . ALA A 1 264 ? -29.748 4.796 19.024 1.00 83.56 264 ALA A O 1
ATOM 2039 N N . GLY A 1 265 ? -30.483 3.787 17.162 1.00 86.81 265 GLY A N 1
ATOM 2040 C CA . GLY A 1 265 ? -30.987 5.000 16.527 1.00 86.81 265 GLY A CA 1
ATOM 2041 C C . GLY A 1 265 ? -30.790 5.029 15.017 1.00 86.81 265 GLY A C 1
ATOM 2042 O O . GLY A 1 265 ? -30.208 4.118 14.434 1.00 86.81 265 GLY A O 1
ATOM 2043 N N . ASP A 1 266 ? -31.256 6.116 14.404 1.00 87.19 266 ASP A N 1
ATOM 2044 C CA . ASP A 1 266 ? -31.260 6.350 12.958 1.00 87.19 266 ASP A CA 1
ATOM 2045 C C . ASP A 1 266 ? -30.278 7.450 12.498 1.00 87.19 266 ASP A C 1
ATOM 2047 O O . ASP A 1 266 ? -30.259 7.813 11.316 1.00 87.19 266 ASP A O 1
ATOM 2051 N N . SER A 1 267 ? -29.421 7.945 13.400 1.00 93.31 267 SER A N 1
ATOM 2052 C CA . SER A 1 267 ? -28.365 8.917 13.103 1.00 93.31 267 SER A CA 1
ATOM 2053 C C . SER A 1 267 ? -27.008 8.515 13.682 1.00 93.31 267 SER A C 1
ATOM 2055 O O . SER A 1 267 ? -26.908 7.808 14.690 1.00 93.31 267 SER A O 1
ATOM 2057 N N . LYS A 1 268 ? -25.940 9.008 13.048 1.00 95.56 268 LYS A N 1
ATOM 2058 C CA . LYS A 1 268 ? -24.558 8.816 13.501 1.00 95.56 268 LYS A CA 1
ATOM 2059 C C . LYS A 1 268 ? -24.319 9.434 14.873 1.00 95.56 268 LYS A C 1
ATOM 2061 O O . LYS A 1 268 ? -23.650 8.837 15.711 1.00 95.56 268 LYS A O 1
ATOM 2066 N N . GLU A 1 269 ? -24.876 10.616 15.110 1.00 95.81 269 GLU A N 1
ATOM 2067 C CA . GLU A 1 269 ? -24.727 11.359 16.358 1.00 95.81 269 GLU A CA 1
ATOM 2068 C C . GLU A 1 269 ? -25.315 10.570 17.528 1.00 95.81 269 GLU A C 1
ATOM 2070 O O . GLU A 1 269 ? -24.706 10.498 18.595 1.00 95.81 269 GLU A O 1
ATOM 2075 N N . LEU A 1 270 ? -26.475 9.938 17.327 1.00 95.00 270 LEU A N 1
ATOM 2076 C CA . LEU A 1 270 ? -27.119 9.134 18.357 1.00 95.00 270 LEU A CA 1
ATOM 2077 C C . LEU A 1 270 ? -26.358 7.826 18.614 1.00 95.00 270 LEU A C 1
ATOM 2079 O O . LEU A 1 270 ? -26.184 7.447 19.772 1.00 95.00 270 LEU A O 1
ATOM 2083 N N . LEU A 1 271 ? -25.853 7.183 17.556 1.00 95.19 271 LEU A N 1
ATOM 2084 C CA . LEU A 1 271 ? -25.032 5.975 17.655 1.00 95.19 271 LEU A CA 1
ATOM 2085 C C . LEU A 1 271 ? -23.758 6.236 18.474 1.00 95.19 271 LEU A C 1
ATOM 2087 O O . LEU A 1 271 ? -23.503 5.547 19.461 1.00 95.19 271 LEU A O 1
ATOM 2091 N N . LEU A 1 272 ? -23.010 7.289 18.126 1.00 96.69 272 LEU A N 1
ATOM 2092 C CA . LEU A 1 272 ? -21.800 7.689 18.849 1.00 96.69 272 LEU A CA 1
ATOM 2093 C C . LEU A 1 272 ? -22.101 8.109 20.288 1.00 96.69 272 LEU A C 1
ATOM 2095 O O . LEU A 1 272 ? -21.384 7.709 21.199 1.00 96.69 272 LEU A O 1
ATOM 2099 N N . ARG A 1 273 ? -23.181 8.868 20.516 1.00 96.62 273 ARG A N 1
ATOM 2100 C CA . ARG A 1 273 ? -23.579 9.290 21.865 1.00 96.62 273 ARG A CA 1
ATOM 2101 C C . ARG A 1 273 ? -23.906 8.100 22.765 1.00 96.62 273 ARG A C 1
ATOM 2103 O O . ARG A 1 273 ? -23.533 8.111 23.932 1.00 96.62 273 ARG A O 1
ATOM 2110 N N . ARG A 1 274 ? -24.605 7.080 22.257 1.00 96.62 274 ARG A N 1
ATOM 2111 C CA . ARG A 1 274 ? -24.939 5.883 23.051 1.00 96.62 274 ARG A CA 1
ATOM 2112 C C . ARG A 1 274 ? -23.705 5.040 23.347 1.00 96.62 274 ARG A C 1
ATOM 2114 O O . ARG A 1 274 ? -23.565 4.595 24.482 1.00 96.62 274 ARG A O 1
ATOM 2121 N N . ALA A 1 275 ? -22.799 4.898 22.380 1.00 96.44 275 ALA A N 1
ATOM 2122 C CA . ALA A 1 275 ? -21.522 4.228 22.606 1.00 96.44 275 ALA A CA 1
ATOM 2123 C C . ALA A 1 275 ? -20.673 4.972 23.655 1.00 96.44 275 ALA A C 1
ATOM 2125 O O . ALA A 1 275 ? -20.094 4.340 24.531 1.00 96.44 275 ALA A O 1
ATOM 2126 N N . ASP A 1 276 ? -20.649 6.309 23.626 1.00 96.19 276 ASP A N 1
ATOM 2127 C CA . ASP A 1 276 ? -19.905 7.122 24.600 1.00 96.19 276 ASP A CA 1
ATOM 2128 C C . ASP A 1 276 ? -20.493 7.013 26.015 1.00 96.19 276 ASP A C 1
ATOM 2130 O O . ASP A 1 276 ? -19.755 6.803 26.975 1.00 96.19 276 ASP A O 1
ATOM 2134 N N . VAL A 1 277 ? -21.824 7.051 26.147 1.00 96.00 277 VAL A N 1
ATOM 2135 C CA . VAL A 1 277 ? -22.503 6.829 27.436 1.00 96.00 277 VAL A CA 1
ATOM 2136 C C . VAL A 1 277 ? -22.210 5.430 27.979 1.00 96.00 277 VAL A C 1
ATOM 2138 O O . VAL A 1 277 ? -21.880 5.296 29.157 1.00 96.00 277 VAL A O 1
ATOM 2141 N N . ALA A 1 278 ? -22.290 4.394 27.139 1.00 95.56 278 ALA A N 1
ATOM 2142 C CA . ALA A 1 278 ? -21.966 3.027 27.540 1.00 95.56 278 ALA A CA 1
ATOM 2143 C C . ALA A 1 278 ? -20.504 2.905 28.000 1.00 95.56 278 ALA A C 1
ATOM 2145 O O . ALA A 1 278 ? -20.237 2.326 29.051 1.00 95.56 278 ALA A O 1
ATOM 2146 N N . LEU A 1 279 ? -19.570 3.531 27.275 1.00 95.38 279 LEU A N 1
ATOM 2147 C CA . LEU A 1 279 ? -18.159 3.567 27.649 1.00 95.38 279 LEU A CA 1
ATOM 2148 C C . LEU A 1 279 ? -17.957 4.287 28.985 1.00 95.38 279 LEU A C 1
ATOM 2150 O O . LEU A 1 279 ? -17.211 3.810 29.833 1.00 95.38 279 LEU A O 1
ATOM 2154 N N . HIS A 1 280 ? -18.616 5.428 29.192 1.00 93.00 280 HIS A N 1
ATOM 2155 C CA . HIS A 1 280 ? -18.509 6.185 30.436 1.00 93.00 280 HIS A CA 1
ATOM 2156 C C . HIS A 1 280 ? -18.961 5.367 31.650 1.00 93.00 280 HIS A C 1
ATOM 2158 O O . HIS A 1 280 ? -18.310 5.423 32.689 1.00 93.00 280 HIS A O 1
ATOM 2164 N N . ILE A 1 281 ? -20.036 4.585 31.505 1.00 92.06 281 ILE A N 1
ATOM 2165 C CA . ILE A 1 281 ? -20.537 3.681 32.549 1.00 92.06 281 ILE A CA 1
ATOM 2166 C C . ILE A 1 281 ? -19.564 2.519 32.792 1.00 92.06 281 ILE A C 1
ATOM 2168 O O . ILE A 1 281 ? -19.402 2.090 33.931 1.00 92.06 281 ILE A O 1
ATOM 2172 N N . ALA A 1 282 ? -18.915 2.017 31.739 1.00 89.25 282 ALA A N 1
ATOM 2173 C CA . ALA A 1 282 ? -17.966 0.912 31.834 1.00 89.25 282 ALA A CA 1
ATOM 2174 C C . ALA A 1 282 ? -16.632 1.306 32.491 1.00 89.25 282 ALA A C 1
ATOM 2176 O O . ALA A 1 282 ? -15.948 0.436 33.032 1.00 89.25 282 ALA A O 1
ATOM 2177 N N . LYS A 1 283 ? -16.264 2.596 32.469 1.00 84.50 283 LYS A N 1
ATOM 2178 C CA . LYS A 1 283 ? -14.997 3.065 33.040 1.00 84.50 283 LYS A CA 1
ATOM 2179 C C . LYS A 1 283 ? -14.940 2.824 34.553 1.00 84.50 283 LYS A C 1
ATOM 2181 O O . LYS A 1 283 ? -15.868 3.208 35.271 1.00 84.50 283 LYS A O 1
ATOM 2186 N N . PRO A 1 284 ? -13.826 2.286 35.080 1.00 75.81 284 PRO A N 1
ATOM 2187 C CA . PRO A 1 284 ? -13.643 2.147 36.514 1.00 75.81 284 PRO A CA 1
ATOM 2188 C C . PRO A 1 284 ? -13.643 3.528 37.178 1.00 75.81 284 PRO A C 1
ATOM 2190 O O . PRO A 1 284 ? -13.083 4.498 36.658 1.00 75.81 284 PRO A O 1
ATOM 2193 N N . SER A 1 285 ? -14.259 3.624 38.356 1.00 59.34 285 SER A N 1
ATOM 2194 C CA . SER A 1 285 ? -14.269 4.850 39.152 1.00 59.34 285 SER A CA 1
ATOM 2195 C C . SER A 1 285 ? -12.834 5.297 39.447 1.00 59.34 285 SER A C 1
ATOM 2197 O O . SER A 1 285 ? -12.107 4.617 40.176 1.00 59.34 285 SER A O 1
ATOM 2199 N N . ARG A 1 286 ? -12.415 6.443 38.897 1.00 54.12 286 ARG A N 1
ATOM 2200 C CA . ARG A 1 286 ? -11.115 7.040 39.231 1.00 54.12 286 ARG A CA 1
ATOM 2201 C C . ARG A 1 286 ? -11.127 7.456 40.710 1.00 54.12 286 ARG A C 1
ATOM 2203 O O . ARG A 1 286 ? -12.073 8.133 41.119 1.00 54.12 286 ARG A O 1
ATOM 2210 N N . PRO A 1 287 ? -10.101 7.124 41.515 1.00 48.53 287 PRO A N 1
ATOM 2211 C CA . PRO A 1 287 ? -9.922 7.797 42.795 1.00 48.53 287 PRO A CA 1
ATOM 2212 C C . PRO A 1 287 ? -9.751 9.305 42.536 1.00 48.53 287 PRO A C 1
ATOM 2214 O O . PRO A 1 287 ? -9.146 9.673 41.523 1.00 48.53 287 PRO A O 1
ATOM 2217 N N . PRO A 1 288 ? -10.300 10.183 43.396 1.00 40.97 288 PRO A N 1
ATOM 2218 C CA . PRO A 1 288 ? -10.234 11.623 43.185 1.00 40.97 288 PRO A CA 1
ATOM 2219 C C . PRO A 1 288 ? -8.775 12.061 43.039 1.00 40.97 288 PRO A C 1
ATOM 2221 O O . PRO A 1 288 ? -7.933 11.739 43.878 1.00 40.97 288 PRO A O 1
ATOM 2224 N N . GLU A 1 289 ? -8.478 12.777 41.953 1.00 44.84 289 GLU A N 1
ATOM 2225 C CA . GLU A 1 289 ? -7.170 13.392 41.744 1.00 44.84 289 GLU A CA 1
ATOM 2226 C C . GLU A 1 289 ? -6.910 14.349 42.915 1.00 44.84 289 GLU A C 1
ATOM 2228 O O . GLU A 1 289 ? -7.650 15.311 43.129 1.00 44.84 289 GLU A O 1
ATOM 2233 N N . THR A 1 290 ? -5.883 14.068 43.722 1.00 39.72 290 THR A N 1
ATOM 2234 C CA . THR A 1 290 ? -5.419 15.022 44.726 1.00 39.72 290 THR A CA 1
ATOM 2235 C C . THR A 1 290 ? -4.921 16.263 43.988 1.00 39.72 290 THR A C 1
ATOM 2237 O O . THR A 1 290 ? -4.058 16.141 43.116 1.00 39.72 290 THR A O 1
ATOM 2240 N N . PRO A 1 291 ? -5.434 17.467 44.296 1.00 39.06 291 PRO A N 1
ATOM 2241 C CA . PRO A 1 291 ? -4.973 18.678 43.640 1.00 39.06 291 PRO A CA 1
ATOM 2242 C C . PRO A 1 291 ? -3.521 18.937 44.050 1.00 39.06 291 PRO A C 1
ATOM 2244 O O . PRO A 1 291 ? -3.241 19.483 45.116 1.00 39.06 291 PRO A O 1
ATOM 2247 N N . THR A 1 292 ? -2.565 18.547 43.208 1.00 41.91 292 THR A N 1
ATOM 2248 C CA . THR A 1 292 ? -1.171 18.974 43.335 1.00 41.91 292 THR A CA 1
ATOM 2249 C C . THR A 1 292 ? -1.070 20.420 42.872 1.00 41.91 292 THR A C 1
ATOM 2251 O O . THR A 1 292 ? -0.748 20.712 41.724 1.00 41.91 292 THR A O 1
ATOM 2254 N N . GLY A 1 293 ? -1.396 21.329 43.786 1.00 33.81 293 GLY A N 1
ATOM 2255 C CA . GLY A 1 293 ? -1.243 22.768 43.634 1.00 33.81 293 GLY A CA 1
ATOM 2256 C C . GLY A 1 293 ? -0.424 23.353 44.777 1.00 33.81 293 GLY A C 1
ATOM 2257 O O . GLY A 1 293 ? -0.929 24.172 45.536 1.00 33.81 293 GLY A O 1
ATOM 2258 N N . THR A 1 294 ? 0.845 22.966 44.922 1.00 35.09 294 THR A N 1
ATOM 2259 C CA . THR A 1 294 ? 1.807 23.811 45.639 1.00 35.09 294 THR A CA 1
ATOM 2260 C C . THR A 1 294 ? 2.319 24.867 44.669 1.00 35.09 294 THR A C 1
ATOM 2262 O O . THR A 1 294 ? 3.208 24.636 43.853 1.00 35.09 294 THR A O 1
ATOM 2265 N N . ALA A 1 295 ? 1.732 26.060 44.761 1.00 37.97 295 ALA A N 1
ATOM 2266 C CA . ALA A 1 295 ? 2.267 27.266 44.150 1.00 37.97 295 ALA A CA 1
ATOM 2267 C C . ALA A 1 295 ? 3.650 27.574 44.752 1.00 37.97 295 ALA A C 1
ATOM 2269 O O . ALA A 1 295 ? 3.777 28.281 45.753 1.00 37.97 295 ALA A O 1
ATOM 2270 N N . SER A 1 296 ? 4.703 27.038 44.138 1.00 31.48 296 SER A N 1
ATOM 2271 C CA . SER A 1 296 ? 6.074 27.474 44.378 1.00 31.48 296 SER A CA 1
ATOM 2272 C C . SER A 1 296 ? 6.259 28.854 43.747 1.00 31.48 296 SER A C 1
ATOM 2274 O O . SER A 1 296 ? 6.443 29.003 42.539 1.00 31.48 296 SER A O 1
ATOM 2276 N N . ARG A 1 297 ? 6.183 29.896 44.582 1.00 35.19 297 ARG A N 1
ATOM 2277 C CA . ARG A 1 297 ? 6.697 31.232 44.263 1.00 35.19 297 ARG A CA 1
ATOM 2278 C C . ARG A 1 297 ? 8.225 31.166 44.186 1.00 35.19 297 ARG A C 1
ATOM 2280 O O . ARG A 1 297 ? 8.910 31.522 45.143 1.00 35.19 297 ARG A O 1
ATOM 2287 N N . ALA A 1 298 ? 8.764 30.771 43.039 1.00 31.75 298 ALA A N 1
ATOM 2288 C CA . ALA A 1 298 ? 10.153 31.051 42.706 1.00 31.75 298 ALA A CA 1
ATOM 2289 C C . ALA A 1 298 ? 10.255 32.505 42.217 1.00 31.75 298 ALA A C 1
ATOM 2291 O O . ALA A 1 298 ? 9.851 32.846 41.106 1.00 31.75 298 ALA A O 1
ATOM 2292 N N . ARG A 1 299 ? 10.763 33.389 43.083 1.00 30.16 299 ARG A N 1
ATOM 2293 C CA . ARG A 1 299 ? 11.218 34.726 42.689 1.00 30.16 299 ARG A CA 1
ATOM 2294 C C . ARG A 1 299 ? 12.471 34.548 41.838 1.00 30.16 299 ARG A C 1
ATOM 2296 O O . ARG A 1 299 ? 13.517 34.205 42.377 1.00 30.16 299 ARG A O 1
ATOM 2303 N N . CYS A 1 300 ? 12.379 34.808 40.540 1.00 27.33 300 CYS A N 1
ATOM 2304 C CA . CYS A 1 300 ? 13.561 35.017 39.714 1.00 27.33 300 CYS A CA 1
ATOM 2305 C C . CYS A 1 300 ? 13.815 36.525 39.637 1.00 27.33 300 CYS A C 1
ATOM 2307 O O . CYS A 1 300 ? 13.076 37.260 38.985 1.00 27.33 300 CYS A O 1
ATOM 2309 N N . ALA A 1 301 ? 14.831 36.985 40.361 1.00 28.61 301 ALA A N 1
ATOM 2310 C CA . ALA A 1 301 ? 15.436 38.287 40.141 1.00 28.61 301 ALA A CA 1
ATOM 2311 C C . ALA A 1 301 ? 16.481 38.130 39.032 1.00 28.61 301 ALA A C 1
ATOM 2313 O O . ALA A 1 301 ? 17.402 37.339 39.195 1.00 28.61 301 ALA A O 1
ATOM 2314 N N . CYS A 1 302 ? 16.312 38.848 37.921 1.00 27.72 302 CYS A N 1
ATOM 2315 C CA . CYS A 1 302 ? 17.391 39.495 37.172 1.00 27.72 302 CYS A CA 1
ATOM 2316 C C . CYS A 1 302 ? 16.797 40.420 36.103 1.00 27.72 302 CYS A C 1
ATOM 2318 O O . CYS A 1 302 ? 15.793 40.122 35.460 1.00 27.72 302 CYS A O 1
ATOM 2320 N N . ALA A 1 303 ? 17.411 41.592 36.016 1.00 28.33 303 ALA A N 1
ATOM 2321 C CA . ALA A 1 303 ? 16.936 42.798 35.374 1.00 28.33 303 ALA A CA 1
ATOM 2322 C C . ALA A 1 303 ? 17.190 42.850 33.855 1.00 28.33 303 ALA A C 1
ATOM 2324 O O . ALA A 1 303 ? 18.124 42.248 33.339 1.00 28.33 303 ALA A O 1
ATOM 2325 N N . SER A 1 304 ? 16.377 43.689 33.200 1.00 28.38 304 SER A N 1
ATOM 2326 C CA . SER A 1 304 ? 16.707 44.568 32.065 1.00 28.38 304 SER A CA 1
ATOM 2327 C C . SER A 1 304 ? 17.375 43.973 30.816 1.00 28.38 304 SER A C 1
ATOM 2329 O O . SER A 1 304 ? 18.589 43.821 30.748 1.00 28.38 304 SER A O 1
ATOM 2331 N N . SER A 1 305 ? 16.624 43.888 29.720 1.00 29.59 305 SER A N 1
ATOM 2332 C CA . SER A 1 305 ? 16.724 44.868 28.622 1.00 29.59 305 SER A CA 1
ATOM 2333 C C . SER A 1 305 ? 15.721 44.543 27.510 1.00 29.59 305 SER A C 1
ATOM 2335 O O . SER A 1 305 ? 15.143 43.463 27.441 1.00 29.59 305 SER A O 1
ATOM 2337 N N . ALA A 1 306 ? 15.403 45.578 26.746 1.00 29.48 306 ALA A N 1
ATOM 2338 C CA . ALA A 1 306 ? 14.172 45.763 26.007 1.00 29.48 306 ALA A CA 1
ATOM 2339 C C . ALA A 1 306 ? 14.079 45.027 24.660 1.00 29.48 306 ALA A C 1
ATOM 2341 O O . ALA A 1 306 ? 15.065 44.776 23.977 1.00 29.48 306 ALA A O 1
ATOM 2342 N N . SER A 1 307 ? 12.815 44.905 24.243 1.00 27.27 307 SER A N 1
ATOM 2343 C CA . SER A 1 307 ? 12.304 44.809 22.871 1.00 27.27 307 SER A CA 1
ATOM 2344 C C . SER A 1 307 ? 12.503 43.481 22.155 1.00 27.27 307 SER A C 1
ATOM 2346 O O . SER A 1 307 ? 13.602 43.187 21.744 1.00 27.27 307 SER A O 1
ATOM 2348 N N . TRP A 1 308 ? 11.412 42.744 21.930 1.00 24.23 308 TRP A N 1
ATOM 2349 C CA . TRP A 1 308 ? 11.024 42.219 20.614 1.00 24.23 308 TRP A CA 1
ATOM 2350 C C . TRP A 1 308 ? 9.505 41.992 20.641 1.00 24.23 308 TRP A C 1
ATOM 2352 O O . TRP A 1 308 ? 8.970 41.260 21.473 1.00 24.23 308 TRP A O 1
ATOM 2362 N N . ARG A 1 309 ? 8.786 42.723 19.783 1.00 25.92 309 ARG A N 1
ATOM 2363 C CA . ARG A 1 309 ? 7.331 42.640 19.625 1.00 25.92 309 ARG A CA 1
ATOM 2364 C C . ARG A 1 309 ? 6.979 41.489 18.675 1.00 25.92 309 ARG A C 1
ATOM 2366 O O . ARG A 1 309 ? 7.497 41.421 17.570 1.00 25.92 309 ARG A O 1
ATOM 2373 N N . SER A 1 310 ? 6.004 40.687 19.105 1.00 26.88 310 SER A N 1
ATOM 2374 C CA . SER A 1 310 ? 4.899 40.107 18.320 1.00 26.88 310 SER A CA 1
ATOM 2375 C C . SER A 1 310 ? 5.204 39.297 17.048 1.00 26.88 310 SER A C 1
ATOM 2377 O O . SER A 1 310 ? 5.372 39.866 15.973 1.00 26.88 310 SER A O 1
ATOM 2379 N N . ARG A 1 311 ? 5.026 37.971 17.150 1.00 26.98 311 ARG A N 1
ATOM 2380 C CA . ARG A 1 311 ? 4.021 37.182 16.398 1.00 26.98 311 ARG A CA 1
ATOM 2381 C C . ARG A 1 311 ? 3.982 35.754 16.960 1.00 26.98 311 ARG A C 1
ATOM 2383 O O . ARG A 1 311 ? 4.776 34.910 16.571 1.00 26.98 311 ARG A O 1
ATOM 2390 N N . ALA A 1 312 ? 3.053 35.504 17.878 1.00 25.66 312 ALA A N 1
ATOM 2391 C CA . ALA A 1 312 ? 2.641 34.157 18.254 1.00 25.66 312 ALA A CA 1
ATOM 2392 C C . ALA A 1 312 ? 1.211 33.961 17.747 1.00 25.66 312 ALA A C 1
ATOM 2394 O O . ALA A 1 312 ? 0.264 34.571 18.244 1.00 25.66 312 ALA A O 1
ATOM 2395 N N . THR A 1 313 ? 1.082 33.159 16.697 1.00 26.05 313 THR A N 1
ATOM 2396 C CA . THR A 1 313 ? -0.166 32.539 16.267 1.00 26.05 313 THR A CA 1
ATOM 2397 C C . THR A 1 313 ? -0.647 31.639 17.402 1.00 26.05 313 THR A C 1
ATOM 2399 O O . THR A 1 313 ? 0.066 30.748 17.856 1.00 26.05 313 THR A O 1
ATOM 2402 N N . SER A 1 314 ? -1.845 31.932 17.894 1.00 24.67 314 SER A N 1
ATOM 2403 C CA . SER A 1 314 ? -2.542 31.187 18.937 1.00 24.67 314 SER A CA 1
ATOM 2404 C C . SER A 1 314 ? -2.757 29.728 18.516 1.00 24.67 314 SER A C 1
ATOM 2406 O O . SER A 1 314 ? -3.557 29.455 17.626 1.00 24.67 314 SER A O 1
ATOM 2408 N N . CYS A 1 315 ? -2.070 28.796 19.179 1.00 25.06 315 CYS A N 1
ATOM 2409 C CA . CYS A 1 315 ? -2.507 27.407 19.318 1.00 25.06 315 CYS A CA 1
ATOM 2410 C C . CYS A 1 315 ? -3.041 27.241 20.744 1.00 25.06 315 CYS A C 1
ATOM 2412 O O . CYS A 1 315 ? -2.328 26.815 21.648 1.00 25.06 315 CYS A O 1
ATOM 2414 N N . ALA A 1 316 ? -4.298 27.631 20.950 1.00 24.80 316 ALA A N 1
ATOM 2415 C CA . ALA A 1 316 ? -5.051 27.332 22.160 1.00 24.80 316 ALA A CA 1
ATOM 2416 C C . ALA A 1 316 ? -5.961 26.128 21.881 1.00 24.80 316 ALA A C 1
ATOM 2418 O O . ALA A 1 316 ? -7.063 26.275 21.357 1.00 24.80 316 ALA A O 1
ATOM 2419 N N . TRP A 1 317 ? -5.488 24.928 22.218 1.00 23.77 317 TRP A N 1
ATOM 2420 C CA . TRP A 1 317 ? -6.353 23.758 22.363 1.00 23.77 317 TRP A CA 1
ATOM 2421 C C . TRP A 1 317 ? -7.094 23.880 23.699 1.00 23.77 317 TRP A C 1
ATOM 2423 O O . TRP A 1 317 ? -6.530 23.643 24.764 1.00 23.77 317 TRP A O 1
ATOM 2433 N N . MET A 1 318 ? -8.356 24.311 23.637 1.00 23.62 318 MET A N 1
ATOM 2434 C CA . MET A 1 318 ? -9.295 24.224 24.752 1.00 23.62 318 MET A CA 1
ATOM 2435 C C . MET A 1 318 ? -9.815 22.790 24.859 1.00 23.62 318 MET A C 1
ATOM 2437 O O . MET A 1 318 ? -10.491 22.298 23.957 1.00 23.62 318 MET A O 1
ATOM 2441 N N . SER A 1 319 ? -9.572 22.160 26.003 1.00 27.83 319 SER A N 1
ATOM 2442 C CA . SER A 1 319 ? -10.407 21.089 26.533 1.00 27.83 319 SER A CA 1
ATOM 2443 C C . SER A 1 319 ? -11.832 21.622 26.722 1.00 27.83 319 SER A C 1
ATOM 2445 O O . SER A 1 319 ? -12.119 22.352 27.668 1.00 27.83 319 SER A O 1
ATOM 2447 N N . ARG A 1 320 ? -12.740 21.292 25.799 1.00 27.64 320 ARG A N 1
ATOM 2448 C CA . ARG A 1 320 ? -14.181 21.468 26.008 1.00 27.64 320 ARG A CA 1
ATOM 2449 C C . ARG A 1 320 ? -14.805 20.108 26.261 1.00 27.64 320 ARG A C 1
ATOM 2451 O O . ARG A 1 320 ? -14.954 19.292 25.356 1.00 27.64 320 ARG A O 1
ATOM 2458 N N . SER A 1 321 ? -15.137 19.895 27.528 1.00 25.42 321 SER A N 1
ATOM 2459 C CA . SER A 1 321 ? -16.195 18.993 27.955 1.00 25.42 321 SER A CA 1
ATOM 2460 C C . SER A 1 321 ? -17.448 19.263 27.125 1.00 25.42 321 SER A C 1
ATOM 2462 O O . SER A 1 321 ? -17.815 20.417 26.892 1.00 25.42 321 SER A O 1
ATOM 2464 N N . TRP A 1 322 ? -18.070 18.190 26.652 1.00 28.83 322 TRP A N 1
ATOM 2465 C CA . TRP A 1 322 ? -19.368 18.232 26.000 1.00 28.83 322 TRP A CA 1
ATOM 2466 C C . TRP A 1 322 ? -20.388 18.761 27.004 1.00 28.83 322 TRP A C 1
ATOM 2468 O O . TRP A 1 322 ? -20.735 18.064 27.952 1.00 28.83 322 TRP A O 1
ATOM 2478 N N . ASP A 1 323 ? -20.833 19.996 26.805 1.00 24.30 323 ASP A N 1
ATOM 2479 C CA . ASP A 1 323 ? -21.925 20.580 27.569 1.00 24.30 323 ASP A CA 1
ATOM 2480 C C . ASP A 1 323 ? -23.015 20.999 26.583 1.00 24.30 323 ASP A C 1
ATOM 2482 O O . ASP A 1 323 ? -22.820 21.865 25.726 1.00 24.30 323 ASP A O 1
ATOM 2486 N N . SER A 1 324 ? -24.143 20.296 26.644 1.00 28.11 324 SER A N 1
ATOM 2487 C CA . SER A 1 324 ? -25.309 20.510 25.797 1.00 28.11 324 SER A CA 1
ATOM 2488 C C . SER A 1 324 ? -26.464 20.990 26.665 1.00 28.11 324 SER A C 1
ATOM 2490 O O . SER A 1 324 ? -27.169 20.178 27.261 1.00 28.11 324 SER A O 1
ATOM 2492 N N . SER A 1 325 ? -26.689 22.301 26.710 1.00 26.52 325 SER A N 1
ATOM 2493 C CA . SER A 1 325 ? -27.995 22.861 27.059 1.00 26.52 325 SER A CA 1
ATOM 2494 C C . SER A 1 325 ? -28.145 24.302 26.558 1.00 26.52 325 SER A C 1
ATOM 2496 O O . SER A 1 325 ? -27.474 25.229 26.996 1.00 26.52 325 SER A O 1
ATOM 2498 N N . SER A 1 326 ? -29.043 24.503 25.601 1.00 26.02 326 SER A N 1
ATOM 2499 C CA . SER A 1 326 ? -30.184 25.409 25.772 1.00 26.02 326 SER A CA 1
ATOM 2500 C C . SER A 1 326 ? -31.067 25.348 24.533 1.00 26.02 326 SER A C 1
ATOM 2502 O O . SER A 1 326 ? -30.700 25.690 23.413 1.00 26.02 326 SER A O 1
ATOM 2504 N N . THR A 1 327 ? -32.250 24.820 24.791 1.00 27.72 327 THR A N 1
ATOM 2505 C CA . THR A 1 327 ? -33.486 24.963 24.046 1.00 27.72 327 THR A CA 1
ATOM 2506 C C . THR A 1 327 ? -33.733 26.434 23.720 1.00 27.72 327 THR A C 1
ATOM 2508 O O . THR A 1 327 ? -33.706 27.256 24.629 1.00 27.72 327 THR A O 1
ATOM 2511 N N . ASP A 1 328 ? -34.087 26.752 22.476 1.00 25.00 328 ASP A N 1
ATOM 2512 C CA . ASP A 1 328 ? -35.118 27.765 22.269 1.00 25.00 328 ASP A CA 1
ATOM 2513 C C . ASP A 1 328 ? -35.909 27.483 20.992 1.00 25.00 328 ASP A C 1
ATOM 2515 O O . ASP A 1 328 ? -35.412 27.519 19.866 1.00 25.00 328 ASP A O 1
ATOM 2519 N N . ALA A 1 329 ? -37.173 27.137 21.209 1.00 26.11 329 ALA A N 1
ATOM 2520 C CA . ALA A 1 329 ? -38.174 26.947 20.186 1.00 26.11 329 ALA A CA 1
ATOM 2521 C C . ALA A 1 329 ? -38.864 28.288 19.933 1.00 26.11 329 ALA A C 1
ATOM 2523 O O . ALA A 1 329 ? -39.592 28.766 20.800 1.00 26.11 329 ALA A O 1
ATOM 2524 N N . ARG A 1 330 ? -38.720 28.856 18.730 1.00 26.45 330 ARG A N 1
ATOM 2525 C CA . ARG A 1 330 ? -39.724 29.765 18.154 1.00 26.45 330 ARG A CA 1
ATOM 2526 C C . ARG A 1 330 ? -39.879 29.529 16.653 1.00 26.45 330 ARG A C 1
ATOM 2528 O O . ARG A 1 330 ? -39.024 29.864 15.846 1.00 26.45 330 ARG A O 1
ATOM 2535 N N . SER A 1 331 ? -41.019 28.922 16.345 1.00 25.14 331 SER A N 1
ATOM 2536 C CA . SER A 1 331 ? -41.856 29.069 15.151 1.00 25.14 331 SER A CA 1
ATOM 2537 C C . SER A 1 331 ? -41.536 30.243 14.215 1.00 25.14 331 SER A C 1
ATOM 2539 O O . SER A 1 331 ? -41.558 31.381 14.670 1.00 25.14 331 SER A O 1
ATOM 2541 N N . PHE A 1 332 ? -41.438 29.979 12.908 1.00 25.42 332 PHE A N 1
ATOM 2542 C CA . PHE A 1 332 ? -42.244 30.644 11.869 1.00 25.42 332 PHE A CA 1
ATOM 2543 C C . PHE A 1 332 ? -42.193 29.828 10.563 1.00 25.42 332 PHE A C 1
ATOM 2545 O O . PHE A 1 332 ? -41.139 29.354 10.148 1.00 25.42 332 PHE A O 1
ATOM 2552 N N . ALA A 1 333 ? -43.366 29.619 9.966 1.00 28.50 333 ALA A N 1
ATOM 2553 C CA . ALA A 1 333 ? -43.603 28.862 8.735 1.00 28.50 333 ALA A CA 1
ATOM 2554 C C . ALA A 1 333 ? -43.527 29.794 7.486 1.00 28.50 333 ALA A C 1
ATOM 2556 O O . ALA A 1 333 ? -43.186 30.967 7.642 1.00 28.50 333 ALA A O 1
ATOM 2557 N N . PRO A 1 334 ? -43.750 29.311 6.245 1.00 33.16 334 PRO A N 1
ATOM 2558 C CA . PRO A 1 334 ? -42.876 29.557 5.101 1.00 33.16 334 PRO A CA 1
ATOM 2559 C C . PRO A 1 334 ? -43.349 30.698 4.188 1.00 33.16 334 PRO A C 1
ATOM 2561 O O . PRO A 1 334 ? -44.533 31.023 4.142 1.00 33.16 334 PRO A O 1
ATOM 2564 N N . PHE A 1 335 ? -42.438 31.244 3.377 1.00 24.66 335 PHE A N 1
ATOM 2565 C CA . PHE A 1 335 ? -42.815 32.053 2.219 1.00 24.66 335 PHE A CA 1
ATOM 2566 C C . PHE A 1 335 ? -42.057 31.635 0.956 1.00 24.66 335 PHE A C 1
ATOM 2568 O O . PHE A 1 335 ? -40.847 31.430 0.938 1.00 24.66 335 PHE A O 1
ATOM 2575 N N . THR A 1 336 ? -42.863 31.476 -0.081 1.00 27.19 336 THR A N 1
ATOM 2576 C CA . THR A 1 336 ? -42.614 31.100 -1.469 1.00 27.19 336 THR A CA 1
ATOM 2577 C C . THR A 1 336 ? -41.864 32.169 -2.268 1.00 27.19 336 THR A C 1
ATOM 2579 O O . THR A 1 336 ? -42.081 33.353 -2.027 1.00 27.19 336 THR A O 1
ATOM 2582 N N . GLY A 1 337 ? -41.163 31.764 -3.337 1.00 25.80 337 GLY A N 1
ATOM 2583 C CA . GLY A 1 337 ? -41.134 32.565 -4.572 1.00 25.80 337 GLY A CA 1
ATOM 2584 C C . GLY A 1 337 ? -39.791 32.739 -5.290 1.00 25.80 337 GLY A C 1
ATOM 2585 O O . GLY A 1 337 ? -38.977 33.558 -4.890 1.00 25.80 337 GLY A O 1
ATOM 2586 N N . THR A 1 338 ? -39.680 32.052 -6.437 1.00 29.20 338 THR A N 1
ATOM 2587 C CA . THR A 1 338 ? -39.185 32.550 -7.747 1.00 29.20 338 THR A CA 1
ATOM 2588 C C . THR A 1 338 ? -37.735 33.053 -7.909 1.00 29.20 338 THR A C 1
ATOM 2590 O O . THR A 1 338 ? -37.362 34.103 -7.401 1.00 29.20 338 THR A O 1
ATOM 2593 N N . GLY A 1 339 ? -36.958 32.366 -8.769 1.00 25.66 339 GLY A N 1
ATOM 2594 C CA . GLY A 1 339 ? -35.854 32.973 -9.548 1.00 25.66 339 GLY A CA 1
ATOM 2595 C C . GLY A 1 339 ? -36.387 33.769 -10.758 1.00 25.66 339 GLY A C 1
ATOM 2596 O O . GLY A 1 339 ? -37.571 34.105 -10.750 1.00 25.66 339 GLY A O 1
ATOM 2597 N N . PRO A 1 340 ? -35.627 33.984 -11.859 1.00 42.09 340 PRO A N 1
ATOM 2598 C CA . PRO A 1 340 ? -34.182 33.849 -12.099 1.00 42.09 340 PRO A CA 1
ATOM 2599 C C . PRO A 1 340 ? -33.549 35.166 -12.640 1.00 42.09 340 PRO A C 1
ATOM 2601 O O . PRO A 1 340 ? -34.247 36.139 -12.909 1.00 42.09 340 PRO A O 1
ATOM 2604 N N . GLY A 1 341 ? -32.227 35.213 -12.860 1.00 26.84 341 GLY A N 1
ATOM 2605 C CA . GLY A 1 341 ? -31.593 36.387 -13.482 1.00 26.84 341 GLY A CA 1
ATOM 2606 C C . GLY A 1 341 ? -30.128 36.200 -13.868 1.00 26.84 341 GLY A C 1
ATOM 2607 O O . GLY A 1 341 ? -29.225 36.402 -13.065 1.00 26.84 341 GLY A O 1
ATOM 2608 N N . SER A 1 342 ? -29.906 35.831 -15.125 1.00 27.50 342 SER A N 1
ATOM 2609 C CA . SER A 1 342 ? -28.625 35.798 -15.832 1.00 27.50 342 SER A CA 1
ATOM 2610 C C . SER A 1 342 ? -27.978 37.183 -15.969 1.00 27.50 342 SER A C 1
ATOM 2612 O O . SER A 1 342 ? -28.642 38.112 -16.426 1.00 27.50 342 SER A O 1
ATOM 2614 N N . ALA A 1 343 ? -26.667 37.300 -15.737 1.00 31.16 343 ALA A N 1
ATOM 2615 C CA . ALA A 1 343 ? -25.860 38.372 -16.323 1.00 31.16 343 ALA A CA 1
ATOM 2616 C C . ALA A 1 343 ? -24.388 37.957 -16.484 1.00 31.16 343 ALA A C 1
ATOM 2618 O O . ALA A 1 343 ? -23.600 37.917 -15.544 1.00 31.16 343 ALA A O 1
ATOM 2619 N N . SER A 1 344 ? -24.027 37.680 -17.732 1.00 26.89 344 SER A N 1
ATOM 2620 C CA . SER A 1 344 ? -22.664 37.659 -18.255 1.00 26.89 344 SER A CA 1
ATOM 2621 C C . SER A 1 344 ? -21.967 39.017 -18.089 1.00 26.89 344 SER A C 1
ATOM 2623 O O . SER A 1 344 ? -22.588 40.030 -18.414 1.00 26.89 344 SER A O 1
ATOM 2625 N N . ARG A 1 345 ? -20.661 39.049 -17.776 1.00 28.22 345 ARG A N 1
ATOM 2626 C CA . ARG A 1 345 ? -19.672 39.868 -18.519 1.00 28.22 345 ARG A CA 1
ATOM 2627 C C . ARG A 1 345 ? -18.224 39.703 -18.028 1.00 28.22 345 ARG A C 1
ATOM 2629 O O . ARG A 1 345 ? -17.881 40.114 -16.931 1.00 28.22 345 ARG A O 1
ATOM 2636 N N . ARG A 1 346 ? -17.397 39.287 -18.994 1.00 28.70 346 ARG A N 1
ATOM 2637 C CA . ARG A 1 346 ? -16.113 39.875 -19.429 1.00 28.70 346 ARG A CA 1
ATOM 2638 C C . ARG A 1 346 ? -14.905 39.849 -18.487 1.00 28.70 346 ARG A C 1
ATOM 2640 O O . ARG A 1 346 ? -14.715 40.713 -17.639 1.00 28.70 346 ARG A O 1
ATOM 2647 N N . GLU A 1 347 ? -14.004 38.949 -18.871 1.00 27.48 347 GLU A N 1
ATOM 2648 C CA . GLU A 1 347 ? -12.559 39.140 -19.024 1.00 27.48 347 GLU A CA 1
ATOM 2649 C C . GLU A 1 347 ? -12.097 40.603 -19.163 1.00 27.48 347 GLU A C 1
ATOM 2651 O O . GLU A 1 347 ? -12.555 41.353 -20.035 1.00 27.48 347 GLU A O 1
ATOM 2656 N N . ARG A 1 348 ? -11.090 40.960 -18.358 1.00 29.22 348 ARG A N 1
ATOM 2657 C CA . ARG A 1 348 ? -10.051 41.932 -18.715 1.00 29.22 348 ARG A CA 1
ATOM 2658 C C . ARG A 1 348 ? -8.696 41.422 -18.235 1.00 29.22 348 ARG A C 1
ATOM 2660 O O . ARG A 1 348 ? -8.398 41.406 -17.048 1.00 29.22 348 ARG A O 1
ATOM 2667 N N . SER A 1 349 ? -7.888 41.040 -19.208 1.00 27.17 349 SER A N 1
ATOM 2668 C CA . SER A 1 349 ? -6.433 40.948 -19.171 1.00 27.17 349 SER A CA 1
ATOM 2669 C C . SER A 1 349 ? -5.783 42.331 -19.026 1.00 27.17 349 SER A C 1
ATOM 2671 O O . SER A 1 349 ? -6.196 43.257 -19.724 1.00 27.17 349 SER A O 1
ATOM 2673 N N . CYS A 1 350 ? -4.742 42.456 -18.194 1.00 25.39 350 CYS A N 1
ATOM 2674 C CA . CYS A 1 350 ? -3.642 43.433 -18.320 1.00 25.39 350 CYS A CA 1
ATOM 2675 C C . CYS A 1 350 ? -2.524 43.114 -17.288 1.00 25.39 350 CYS A C 1
ATOM 2677 O O . CYS A 1 350 ? -2.764 42.322 -16.382 1.00 25.39 350 CYS A O 1
ATOM 2679 N N . PRO A 1 351 ? -1.284 43.623 -17.426 1.00 38.59 351 PRO A N 1
ATOM 2680 C CA . PRO A 1 351 ? -0.160 42.791 -17.843 1.00 38.59 351 PRO A CA 1
ATOM 2681 C C . PRO A 1 351 ? 1.057 42.823 -16.895 1.00 38.59 351 PRO A C 1
ATOM 2683 O O . PRO A 1 351 ? 1.157 43.602 -15.952 1.00 38.59 351 PRO A O 1
ATOM 2686 N N . SER A 1 352 ? 2.023 41.972 -17.241 1.00 32.16 352 SER A N 1
ATOM 2687 C CA . SER A 1 352 ? 3.421 41.909 -16.803 1.00 32.16 352 SER A CA 1
ATOM 2688 C C . SER A 1 352 ? 4.107 43.243 -16.461 1.00 32.16 352 SER A C 1
ATOM 2690 O O . SER A 1 352 ? 4.086 44.162 -17.283 1.00 32.16 352 SER A O 1
ATOM 2692 N N . ARG A 1 353 ? 4.904 43.267 -15.377 1.00 31.70 353 ARG A N 1
ATOM 2693 C CA . ARG A 1 353 ? 6.214 43.957 -15.325 1.00 31.70 353 ARG A CA 1
ATOM 2694 C C . ARG A 1 353 ? 7.082 43.526 -14.126 1.00 31.70 353 ARG A C 1
ATOM 2696 O O . ARG A 1 353 ? 6.767 43.803 -12.982 1.00 31.70 353 ARG A O 1
ATOM 2703 N N . ARG A 1 354 ? 8.191 42.868 -14.486 1.00 31.72 354 ARG A N 1
ATOM 2704 C CA . ARG A 1 354 ? 9.601 43.036 -14.065 1.00 31.72 354 ARG A CA 1
ATOM 2705 C C . ARG A 1 354 ? 9.989 43.171 -12.578 1.00 31.72 354 ARG A C 1
ATOM 2707 O O . ARG A 1 354 ? 9.641 44.122 -11.895 1.00 31.72 354 ARG A O 1
ATOM 2714 N N . ARG A 1 355 ? 10.906 42.258 -12.222 1.00 33.84 355 ARG A N 1
ATOM 2715 C CA . ARG A 1 355 ? 12.059 42.350 -11.303 1.00 33.84 355 ARG A CA 1
ATOM 2716 C C . ARG A 1 355 ? 12.533 43.772 -10.954 1.00 33.84 355 ARG A C 1
ATOM 2718 O O . ARG A 1 355 ? 12.807 44.545 -11.867 1.00 33.84 355 ARG A O 1
ATOM 2725 N N . CYS A 1 356 ? 12.850 43.974 -9.673 1.00 29.89 356 CYS A N 1
ATOM 2726 C CA . CYS A 1 356 ? 14.057 44.676 -9.227 1.00 29.89 356 CYS A CA 1
ATOM 2727 C C . CYS A 1 356 ? 14.662 43.952 -8.014 1.00 29.89 356 CYS A C 1
ATOM 2729 O O . CYS A 1 356 ? 13.953 43.485 -7.128 1.00 29.89 356 CYS A O 1
ATOM 2731 N N . VAL A 1 357 ? 15.985 43.841 -8.061 1.00 34.78 357 VAL A N 1
ATOM 2732 C CA . VAL A 1 357 ? 16.926 43.353 -7.050 1.00 34.78 357 VAL A CA 1
ATOM 2733 C C . VAL A 1 357 ? 17.457 44.567 -6.287 1.00 34.78 357 VAL A C 1
ATOM 2735 O O . VAL A 1 357 ? 17.683 45.577 -6.945 1.00 34.78 357 VAL A O 1
ATOM 2738 N N . THR A 1 358 ? 17.675 44.403 -4.975 1.00 38.66 358 THR A N 1
ATOM 2739 C CA . THR A 1 358 ? 18.633 45.028 -4.016 1.00 38.66 358 THR A CA 1
ATOM 2740 C C . THR A 1 358 ? 17.930 45.058 -2.647 1.00 38.66 358 THR A C 1
ATOM 2742 O O . THR A 1 358 ? 16.741 45.338 -2.580 1.00 38.66 358 THR A O 1
ATOM 2745 N N . GLY A 1 359 ? 18.507 44.685 -1.507 1.00 33.38 359 GLY A N 1
ATOM 2746 C CA . GLY A 1 359 ? 19.896 44.736 -1.068 1.00 33.38 359 GLY A CA 1
ATOM 2747 C C . GLY A 1 359 ? 19.951 45.646 0.163 1.00 33.38 359 GLY A C 1
ATOM 2748 O O . GLY A 1 359 ? 20.038 46.855 -0.016 1.00 33.38 359 GLY A O 1
ATOM 2749 N N . CYS A 1 360 ? 19.802 45.053 1.354 1.00 35.19 360 CYS A N 1
ATOM 2750 C CA . CYS A 1 360 ? 20.337 45.442 2.670 1.00 35.19 360 CYS A CA 1
ATOM 2751 C C . CYS A 1 360 ? 19.848 44.432 3.713 1.00 35.19 360 CYS A C 1
ATOM 2753 O O . CYS A 1 360 ? 18.622 44.169 3.731 1.00 35.19 360 CYS A O 1
#

Mean predicted aligned error: 15.21 Å

Nearest PDB structures (foldseek):
  7e6g-assembly1_B  TM=8.348E-01  e=1.004E-14  Pseudomonas aeruginosa
  6zxc-assembly2_D  TM=8.697E-01  e=3.179E-13  Leptospira biflexa serovar Patoc strain 'Patoc 1 (Paris)'
  5xge-assembly1_A  TM=5.162E-01  e=4.963E-18  Pseudomonas aeruginosa PAO1
  5llw-assembly1_B  TM=6.449E-01  e=6.169E-14  Idiomarina sp. A28L
  6et7-assembly1_B  TM=6.447E-01  e=5.818E-14  Idiomarina sp. A28L

Radius of gyration: 35.22 Å; Cα contacts (8 Å, |Δi|>4): 491; chains: 1; bounding box: 77×62×100 Å

Sequence (360 aa):
MLEAWERFHGAFVSAPVGMALVGLDGGFLSANHALCALLGRSEKELTALTFQTLTHSDDLSAELALVERVLKGELDRYELEKRYLKPDGSIVWGLLCVSLVRGPEREPVHFVAQIQDISVRKEAEQELRRYSDHLNELALQDPLTGLRNYRDFHAALDREIERARRHGGSLSVVLVDVEGLAQINRTRGHVEGDHVLREVGRAVAGVCRACDLAARVGGDKLALVLPETGEQGAEEVTERARRAVAEVEEGLSLSHGIACWPAAGDSKELLLRRADVALHIAKPSRPPETPTGTASRARCACASSASWRSRATSCAWMSRSWDSSSTDARSFAPFTGTGPGSASRRERSCPSRRRCVTGC

Solvent-accessible surface area (backbone atoms only — not comparable to full-atom values): 20966 Å² total; per-residue (Å²): 110,67,70,60,51,53,53,50,50,48,52,49,54,70,32,87,47,13,32,31,36,25,38,88,87,37,33,30,75,44,51,22,62,36,30,22,64,73,46,70,41,54,49,73,59,46,45,76,36,37,57,73,80,33,34,37,76,89,50,42,64,62,50,51,56,50,51,52,38,36,75,75,63,80,32,70,57,54,74,48,79,42,48,34,54,29,90,88,69,48,76,43,37,28,43,36,39,38,35,65,45,57,49,99,86,67,45,82,65,33,32,44,39,38,36,38,83,38,43,71,59,50,51,50,53,51,50,52,48,52,51,51,53,51,51,49,45,65,70,35,28,29,92,74,39,68,27,26,15,48,70,38,44,55,54,48,50,54,54,51,50,54,49,22,68,75,71,75,44,33,30,20,38,35,37,32,39,54,41,51,47,72,56,43,30,72,76,66,31,61,71,52,36,50,52,53,46,27,51,42,33,47,34,45,50,70,67,47,55,95,80,38,45,52,20,41,65,46,102,57,31,35,35,39,42,34,66,76,23,47,62,70,57,46,50,54,51,49,52,50,29,32,53,46,34,36,70,73,41,88,74,34,43,61,31,49,6,66,23,28,40,62,87,50,41,94,46,69,69,45,31,53,49,47,7,48,52,39,22,60,71,52,43,77,85,74,76,80,80,74,82,88,71,80,82,77,83,76,82,80,86,82,81,89,84,82,89,86,85,86,89,80,84,86,84,77,86,74,89,71,77,93,76,90,85,81,89,81,92,76,89,81,85,90,85,87,83,82,85,87,83,90,80,89,82,80,90,79,91,84,82,91,82,81,89,85,88,86,92,133

Secondary structure (DSSP, 8-state):
-HHHHHHHHHHHHH-SSEEEEE-TTSBEEEE-HHHHHHHT--HHHHHTSBHHHHB-HHHHHHHHHHHHHHHTTS-SEEEEEEEEEPTTS-EEEEEEEEEEEE-TTS-EEEEEEEEEE-HHHHHHHHHHHHHHHHHHHHHHB-TTT-SEEHHHHHHHHHHHHHHHHHHT--EEEEEEEEESHHHHHHHH-HHHHHHHHHHHHHHHHHHS-TT-EEEEEETTEEEEEEET--HHHHHHHHHHHHHHHHTTSTT-EEEEEEEEETTT-SSHHHHHHHHHHHHHHHS--PPPPP----------------------------------------------------------------------

Foldseek 3Di:
DVVVCCVVVCCQQPPCWKKFKAFLVQATPFIHPNVCVQQVHDRVVSNVDGVLVFFDPVCNVVVVVVSVCCQVVVDQKDWDWTWTAHPVRDTWIWTKIKGFDADPVRHTGIIMITTDTCRVVVVVVVVVVVVVVVVVQVVFADPLQSAGEQVNVVVVLVVLLVVCVVPVAKKKKKKKFKPPLVVCCVPVNDVVSSVLNNQLSVLLVVLDDPPKGWYDHDDRMIMIIGTRDADVRVVVSQVSSQVSSCVSDPPIGMQMFMFMPPVQHSDPVSRVVRRVVRSVVRDDDDDDDDPPDPPPPDDDDDDDDDDDDDDDDDPDDDPDDDDDDDDDDDDDDDDDDDDDDDDDDDDDDDDDDDDDDDDD